Protein AF-A0A5N6L238-F1 (afdb_monomer)

Sequence (231 aa):
MEFDLLSTAKGLVLPLAYLIILVGSLSTFSYLYRRRKAMQAASLQPWFPPHTSRNVYLTLLELQSSDEKNTKVPDSVLRAALLRRAVEDIQRLIQIRAQKPALTQLLQRGAVGDQLMQRFQFAEKEMEAELRDVVQEANALAPQQNWGQTIFQSAGEIAHTEAFKKKLDDIEATRADERERWEVKRKNVSEGFLKELDGVATKKPGSSDDEVLVESGGPDAPLGKGKKPAK

pLDDT: mean 83.05, std 18.22, range [36.56, 97.5]

Radius of gyration: 37.58 Å; Cα contacts (8 Å, |Δi|>4): 81; chains: 1; bounding box: 83×44×130 Å

InterPro domains:
  IPR018624 Translocation protein Sec66 [PF09802] (11-190)
  IPR018624 Translocation protein Sec66 [PTHR28229] (11-204)

Structure (mmCIF, N/CA/C/O backbone):
data_AF-A0A5N6L238-F1
#
_entry.id   AF-A0A5N6L238-F1
#
loop_
_atom_site.group_PDB
_atom_site.id
_atom_site.type_symbol
_atom_site.label_atom_id
_atom_site.label_alt_id
_atom_site.label_comp_id
_atom_site.label_asym_id
_atom_site.label_entity_id
_atom_site.label_seq_id
_atom_site.pdbx_PDB_ins_code
_atom_site.Cartn_x
_atom_site.Cartn_y
_atom_site.Cartn_z
_atom_site.occupancy
_atom_site.B_iso_or_equiv
_atom_site.auth_seq_id
_atom_site.auth_comp_id
_atom_site.auth_asym_id
_atom_site.auth_atom_id
_atom_site.pdbx_PDB_model_num
ATOM 1 N N . MET A 1 1 ? 55.084 -8.341 -57.484 1.00 46.50 1 MET A N 1
ATOM 2 C CA . MET A 1 1 ? 54.861 -8.224 -56.027 1.00 46.50 1 MET A CA 1
ATOM 3 C C . MET A 1 1 ? 53.404 -8.569 -55.730 1.00 46.50 1 MET A C 1
ATOM 5 O O . MET A 1 1 ? 52.637 -7.700 -55.355 1.00 46.50 1 MET A O 1
ATOM 9 N N . GLU A 1 2 ? 53.010 -9.826 -55.932 1.00 55.12 2 GLU A N 1
ATOM 10 C CA . GLU A 1 2 ? 51.692 -10.338 -55.512 1.00 55.12 2 GLU A CA 1
ATOM 11 C C . GLU A 1 2 ? 51.873 -11.272 -54.310 1.00 55.12 2 GLU A C 1
ATOM 13 O O . GLU A 1 2 ? 51.429 -12.416 -54.296 1.00 55.12 2 GLU A O 1
ATOM 18 N N . PHE A 1 3 ? 52.623 -10.801 -53.314 1.00 56.72 3 PHE A N 1
ATOM 19 C CA . PHE A 1 3 ? 52.755 -11.518 -52.055 1.00 56.72 3 PHE A CA 1
ATOM 20 C C . PHE A 1 3 ? 51.544 -11.199 -51.169 1.00 56.72 3 PHE A C 1
ATOM 22 O O . PHE A 1 3 ? 51.255 -10.048 -50.851 1.00 56.72 3 PHE A O 1
ATOM 29 N N . ASP A 1 4 ? 50.864 -12.270 -50.770 1.00 60.19 4 ASP A N 1
ATOM 30 C CA . ASP A 1 4 ? 50.229 -12.433 -49.465 1.00 60.19 4 ASP A CA 1
ATOM 31 C C . ASP A 1 4 ? 48.923 -11.715 -49.118 1.00 60.19 4 ASP A C 1
ATOM 33 O O . ASP A 1 4 ? 48.504 -11.806 -47.968 1.00 60.19 4 ASP A O 1
ATOM 37 N N . LEU A 1 5 ? 48.161 -11.138 -50.049 1.00 60.00 5 LEU A N 1
ATOM 38 C CA . LEU A 1 5 ? 46.803 -10.666 -49.702 1.00 60.00 5 LEU A CA 1
ATOM 39 C C . LEU A 1 5 ? 45.863 -11.821 -49.301 1.00 60.00 5 LEU A C 1
ATOM 41 O O . LEU A 1 5 ? 45.127 -11.723 -48.323 1.00 60.00 5 LEU A O 1
ATOM 45 N N . LEU A 1 6 ? 45.933 -12.962 -49.995 1.00 61.84 6 LEU A N 1
ATOM 46 C CA . LEU A 1 6 ? 45.129 -14.151 -49.673 1.00 61.84 6 LEU A CA 1
ATOM 47 C C . LEU A 1 6 ? 45.636 -14.912 -48.436 1.00 61.84 6 LEU A C 1
ATOM 49 O O . LEU A 1 6 ? 44.844 -15.565 -47.761 1.00 61.84 6 LEU A O 1
ATOM 53 N N . SER A 1 7 ? 46.937 -14.849 -48.139 1.00 67.25 7 SER A N 1
ATOM 54 C CA . SER A 1 7 ? 47.554 -15.510 -46.978 1.00 67.25 7 SER A CA 1
ATOM 55 C C . SER A 1 7 ? 47.288 -14.725 -45.686 1.00 67.25 7 SER A C 1
ATOM 57 O O . SER A 1 7 ? 46.796 -15.281 -44.702 1.00 67.25 7 SER A O 1
ATOM 59 N N . THR A 1 8 ? 47.483 -13.402 -45.723 1.00 67.44 8 THR A N 1
ATOM 60 C CA . THR A 1 8 ? 47.168 -12.493 -44.607 1.00 67.44 8 THR A CA 1
ATOM 61 C C . THR A 1 8 ? 45.669 -12.429 -44.318 1.00 67.44 8 THR A C 1
ATOM 63 O O . THR A 1 8 ? 45.275 -12.471 -43.152 1.00 67.44 8 THR A O 1
ATOM 66 N N . ALA A 1 9 ? 44.815 -12.436 -45.351 1.00 66.69 9 ALA A N 1
ATOM 67 C CA . ALA A 1 9 ? 43.366 -12.520 -45.174 1.00 66.69 9 ALA A CA 1
ATOM 68 C C . ALA A 1 9 ? 42.951 -13.812 -44.455 1.00 66.69 9 ALA A C 1
ATOM 70 O O . ALA A 1 9 ? 42.160 -13.762 -43.518 1.00 66.69 9 ALA A O 1
ATOM 71 N N . LYS A 1 10 ? 43.520 -14.971 -44.814 1.00 74.50 10 LYS A N 1
ATOM 72 C CA . LYS A 1 10 ? 43.244 -16.240 -44.114 1.00 74.50 10 LYS A CA 1
ATOM 73 C C . LYS A 1 10 ? 43.717 -16.209 -42.656 1.00 74.50 10 LYS A C 1
ATOM 75 O O . LYS A 1 10 ? 42.987 -16.671 -41.781 1.00 74.50 10 LYS A O 1
ATOM 80 N N . GLY A 1 11 ? 44.884 -15.617 -42.389 1.00 80.12 11 GLY A N 1
ATOM 81 C CA . GLY A 1 11 ? 45.422 -15.438 -41.035 1.00 80.12 11 GLY A CA 1
ATOM 82 C C . GLY A 1 11 ? 44.574 -14.527 -40.138 1.00 80.12 11 GLY A C 1
ATOM 83 O O . GLY A 1 11 ? 44.527 -14.750 -38.932 1.00 80.12 11 GLY A O 1
ATOM 84 N N . LEU A 1 12 ? 43.863 -13.549 -40.712 1.00 81.44 12 LEU A N 1
ATOM 85 C CA . LEU A 1 12 ? 42.977 -12.632 -39.981 1.00 81.44 12 LEU A CA 1
ATOM 86 C C . LEU A 1 12 ? 41.527 -13.141 -39.873 1.00 81.44 12 LEU A C 1
ATOM 88 O O . LEU A 1 12 ? 40.849 -12.881 -38.881 1.00 81.44 12 LEU A O 1
ATOM 92 N N . VAL A 1 13 ? 41.046 -13.902 -40.859 1.00 88.06 13 VAL A N 1
ATOM 93 C CA . VAL A 1 13 ? 39.679 -14.451 -40.871 1.00 88.06 13 VAL A CA 1
ATOM 94 C C . VAL A 1 13 ? 39.478 -15.504 -39.780 1.00 88.06 13 VAL A C 1
ATOM 96 O O . VAL A 1 13 ? 38.431 -15.507 -39.143 1.00 88.06 13 VAL A O 1
ATOM 99 N N . LEU A 1 14 ? 40.468 -16.361 -39.513 1.00 85.62 14 LEU A N 1
ATOM 100 C CA . LEU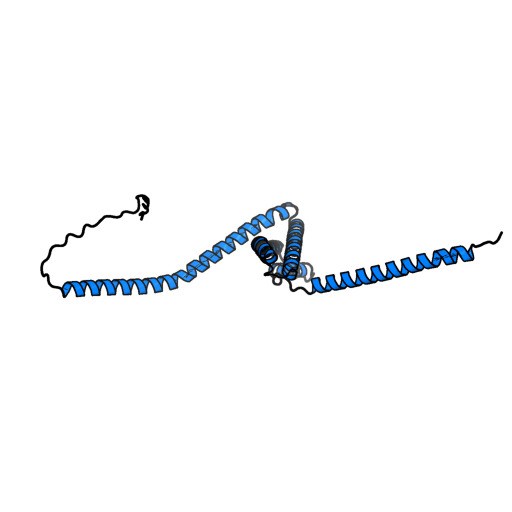 A 1 14 ? 40.405 -17.373 -38.447 1.00 85.62 14 LEU A CA 1
ATOM 101 C C . LEU A 1 14 ? 40.157 -16.779 -37.039 1.00 85.62 14 LEU A C 1
ATOM 103 O O . LEU A 1 14 ? 39.184 -17.186 -36.397 1.00 85.62 14 LEU A O 1
ATOM 107 N N . PRO A 1 15 ? 40.954 -15.810 -3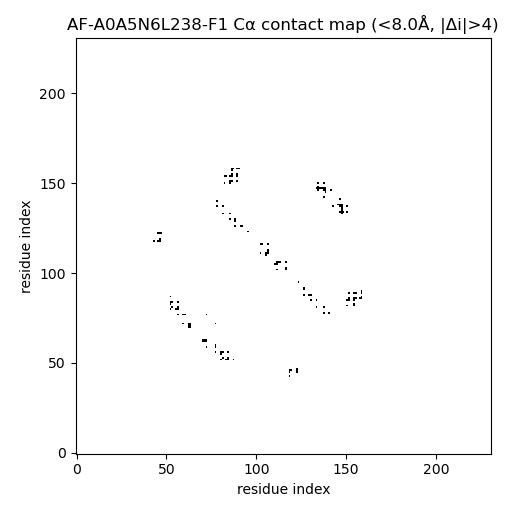6.540 1.00 90.19 15 PRO A N 1
ATOM 108 C CA . PRO A 1 15 ? 40.710 -15.199 -35.233 1.00 90.19 15 PRO A CA 1
ATOM 109 C C . PRO A 1 15 ? 39.427 -14.356 -35.206 1.00 90.19 15 PRO A C 1
ATOM 111 O O . PRO A 1 15 ? 38.733 -14.333 -34.190 1.00 90.19 15 PRO A O 1
ATOM 114 N N . LEU A 1 16 ? 39.059 -13.708 -36.317 1.00 91.50 16 LEU A N 1
ATOM 115 C CA . LEU A 1 16 ? 37.824 -12.925 -36.395 1.00 91.50 16 LEU A CA 1
ATOM 116 C C . LEU A 1 16 ? 36.575 -13.823 -36.376 1.00 91.50 16 LEU A C 1
ATOM 118 O O . LEU A 1 16 ? 35.619 -13.536 -35.659 1.00 91.50 16 LEU A O 1
ATOM 122 N N . ALA A 1 17 ? 36.602 -14.952 -37.087 1.00 92.38 17 ALA A N 1
ATOM 123 C CA . ALA A 1 17 ? 35.552 -15.966 -37.041 1.00 92.38 17 ALA A CA 1
ATOM 124 C C . ALA A 1 17 ? 35.423 -16.582 -35.639 1.00 92.38 17 ALA A C 1
ATOM 126 O O . ALA A 1 17 ? 34.307 -16.740 -35.145 1.00 92.38 17 ALA A O 1
ATOM 127 N N . TYR A 1 18 ? 36.545 -16.859 -34.964 1.00 93.06 18 TYR A N 1
ATOM 128 C CA . TYR A 1 18 ? 36.545 -17.322 -33.574 1.00 93.06 18 TYR A CA 1
ATOM 129 C C . TYR A 1 18 ? 35.861 -16.316 -32.640 1.00 93.06 18 TYR A C 1
ATOM 131 O O . TYR A 1 18 ? 34.996 -16.701 -31.855 1.00 93.06 18 TYR A O 1
ATOM 139 N N . LEU A 1 19 ? 36.172 -15.021 -32.766 1.00 95.69 19 LEU A N 1
ATOM 140 C CA . LEU A 1 19 ? 35.519 -13.972 -31.979 1.00 95.69 19 LEU A CA 1
ATOM 141 C C . LEU A 1 19 ? 34.025 -13.847 -32.288 1.00 95.69 19 LEU A C 1
ATOM 143 O O . LEU A 1 19 ? 33.236 -13.696 -31.360 1.00 95.69 19 LEU A O 1
ATOM 147 N N . ILE A 1 20 ? 33.611 -13.949 -33.552 1.00 95.69 20 ILE A N 1
ATOM 148 C CA . ILE A 1 20 ? 32.190 -13.903 -33.925 1.00 95.69 20 ILE A CA 1
ATOM 149 C C . ILE A 1 20 ? 31.430 -15.086 -33.320 1.00 95.69 20 ILE A C 1
ATOM 151 O O . ILE A 1 20 ? 30.346 -14.897 -32.772 1.00 95.69 20 ILE A O 1
ATOM 155 N N . ILE A 1 21 ? 31.994 -16.296 -33.365 1.00 96.19 21 ILE A N 1
ATOM 156 C CA . ILE A 1 21 ? 31.378 -17.488 -32.764 1.00 96.19 21 ILE A CA 1
ATOM 157 C C . ILE A 1 21 ? 31.342 -17.363 -31.235 1.00 96.19 21 ILE A C 1
ATOM 159 O O . ILE A 1 21 ? 30.323 -17.671 -30.611 1.00 96.19 21 ILE A O 1
ATOM 163 N N . LEU A 1 22 ? 32.413 -16.863 -30.616 1.00 96.19 22 LEU A N 1
ATOM 164 C CA . LEU A 1 22 ? 32.486 -16.631 -29.173 1.00 96.19 22 LEU A CA 1
ATOM 165 C C . LEU A 1 22 ? 31.441 -15.598 -28.722 1.00 96.19 22 LEU A C 1
ATOM 167 O O . LEU A 1 22 ? 30.660 -15.860 -27.812 1.00 96.19 22 LEU A O 1
ATOM 171 N N . VAL A 1 23 ? 31.380 -14.441 -29.381 1.00 96.88 23 VAL A N 1
ATOM 172 C CA . VAL A 1 23 ? 30.414 -13.381 -29.063 1.00 96.88 23 VAL A CA 1
ATOM 173 C C . VAL A 1 23 ? 28.993 -13.838 -29.381 1.00 96.88 23 VAL A C 1
ATOM 175 O O . VAL A 1 23 ? 28.091 -13.614 -28.581 1.00 96.88 23 VAL A O 1
ATOM 178 N N . GLY A 1 24 ? 28.777 -14.524 -30.502 1.00 96.81 24 GLY A N 1
ATOM 179 C CA . GLY A 1 24 ? 27.473 -15.066 -30.879 1.00 96.81 24 GLY A CA 1
ATOM 180 C C . GLY A 1 24 ? 26.954 -16.094 -29.871 1.00 96.81 24 GLY A C 1
ATOM 181 O O . GLY A 1 24 ? 25.809 -16.001 -29.421 1.00 96.81 24 GLY A O 1
ATOM 182 N N . SER A 1 25 ? 27.798 -17.039 -29.449 1.00 96.19 25 SER A N 1
ATOM 183 C CA . SER A 1 25 ? 27.440 -18.032 -28.426 1.00 96.19 25 SER A CA 1
ATOM 184 C C . SER A 1 25 ? 27.217 -17.392 -27.051 1.00 96.19 25 SER A C 1
ATOM 186 O O . SER A 1 25 ? 26.237 -17.712 -26.377 1.00 96.19 25 SER A O 1
ATOM 188 N N . LEU A 1 26 ? 28.038 -16.415 -26.657 1.00 96.50 26 LEU A N 1
ATOM 189 C CA . LEU A 1 26 ? 27.861 -15.691 -25.397 1.00 96.50 26 LEU A CA 1
ATOM 190 C C . LEU A 1 26 ? 26.587 -14.833 -25.395 1.00 96.50 26 LEU A C 1
ATOM 192 O O . LEU A 1 26 ? 25.848 -14.827 -24.409 1.00 96.50 26 LEU A O 1
ATOM 196 N N . SER A 1 27 ? 26.295 -14.131 -26.491 1.00 96.50 27 SER A N 1
ATOM 197 C CA . SER A 1 27 ? 25.098 -13.295 -26.621 1.00 96.50 27 SER A CA 1
ATOM 198 C C . SER A 1 27 ? 23.823 -14.133 -26.639 1.00 96.50 27 SER A C 1
ATOM 200 O O . SER A 1 27 ? 22.868 -13.794 -25.939 1.00 96.50 27 SER A O 1
ATOM 202 N N . THR A 1 28 ? 23.803 -15.250 -27.373 1.00 96.44 28 THR A N 1
ATOM 203 C CA . THR A 1 28 ? 22.656 -16.175 -27.371 1.00 96.44 28 THR A CA 1
ATOM 204 C C . THR A 1 28 ? 22.440 -16.794 -25.990 1.00 96.44 28 THR A C 1
ATOM 206 O O . THR A 1 28 ? 21.309 -16.795 -25.499 1.00 96.44 28 THR A O 1
ATOM 209 N N . PHE A 1 29 ? 23.504 -17.224 -25.303 1.00 96.69 29 PHE A N 1
ATOM 210 C CA . PHE A 1 29 ? 23.413 -17.728 -23.932 1.00 96.69 29 PHE A CA 1
ATOM 211 C C . PHE A 1 29 ? 22.921 -16.660 -22.944 1.00 96.69 29 PHE A C 1
ATOM 213 O O . PHE A 1 29 ? 21.995 -16.915 -22.174 1.00 96.69 29 PHE A O 1
ATOM 220 N N . SER A 1 30 ? 23.479 -15.446 -22.988 1.00 95.75 30 SER A N 1
ATOM 221 C CA . SER A 1 30 ? 23.073 -14.324 -22.130 1.00 95.75 30 SER A CA 1
ATOM 222 C C . SER A 1 30 ? 21.605 -13.954 -22.344 1.00 95.75 30 SER A C 1
ATOM 224 O O . SER A 1 30 ? 20.860 -13.781 -21.376 1.00 95.75 30 SER A O 1
ATOM 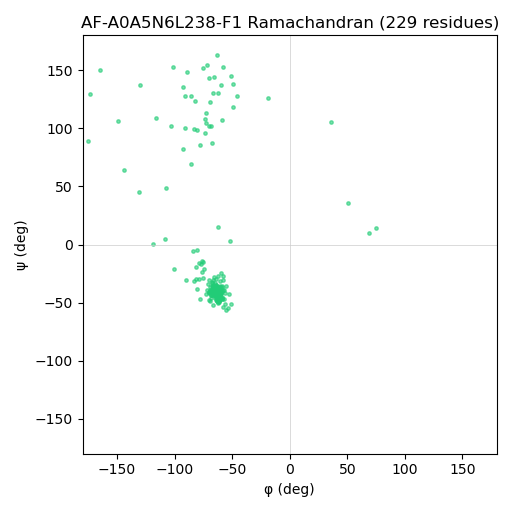226 N N . TYR A 1 31 ? 21.155 -13.911 -23.602 1.00 95.62 31 TYR A N 1
ATOM 227 C CA . TYR A 1 31 ? 19.758 -13.662 -23.945 1.00 95.62 31 TYR A CA 1
ATOM 228 C C . TYR A 1 31 ? 18.835 -14.758 -23.399 1.00 95.62 31 TYR A C 1
ATOM 230 O O . TYR A 1 31 ? 17.859 -14.450 -22.715 1.00 95.62 31 TYR A O 1
ATOM 238 N N . LEU A 1 32 ? 19.155 -16.036 -23.629 1.00 95.44 32 LEU A N 1
ATOM 239 C CA . LEU A 1 32 ? 18.346 -17.159 -23.147 1.00 95.44 32 LEU A CA 1
ATOM 240 C C . LEU A 1 32 ? 18.313 -17.237 -21.616 1.00 95.44 32 LEU A C 1
ATOM 242 O O . LEU A 1 32 ? 17.247 -17.457 -21.042 1.00 95.44 32 LEU A O 1
ATOM 246 N N . TYR A 1 33 ? 19.445 -17.020 -20.947 1.00 93.94 33 TYR A N 1
ATOM 247 C CA . TYR A 1 33 ? 19.533 -17.008 -19.489 1.00 93.94 33 TYR A CA 1
ATOM 248 C C . TYR A 1 33 ? 18.717 -15.863 -18.885 1.00 93.94 33 TYR A C 1
ATOM 250 O O . TYR A 1 33 ? 17.902 -16.092 -17.990 1.00 93.94 33 TYR A O 1
ATOM 258 N N . ARG A 1 34 ? 18.859 -14.638 -19.412 1.00 91.62 34 ARG A N 1
ATOM 259 C CA . ARG A 1 34 ? 18.063 -13.483 -18.966 1.00 91.62 34 ARG A CA 1
ATOM 260 C C . ARG A 1 34 ? 16.578 -13.691 -19.233 1.00 91.62 34 ARG A C 1
ATOM 262 O O . ARG A 1 34 ? 15.773 -13.411 -18.351 1.00 91.62 34 ARG A O 1
ATOM 269 N N . ARG A 1 35 ? 16.213 -14.244 -20.395 1.00 90.38 35 ARG A N 1
ATOM 270 C CA . ARG A 1 35 ? 14.823 -14.573 -20.734 1.00 90.38 35 ARG A CA 1
ATOM 271 C C . ARG A 1 35 ? 14.247 -15.615 -19.775 1.00 90.38 35 ARG A C 1
ATOM 273 O O . ARG A 1 35 ? 13.144 -15.423 -19.277 1.00 90.38 35 ARG A O 1
ATOM 280 N N . ARG A 1 36 ? 14.987 -16.684 -19.462 1.00 89.94 36 ARG A N 1
ATOM 281 C CA . ARG A 1 36 ? 14.568 -17.694 -18.472 1.00 89.94 36 ARG A CA 1
ATOM 282 C C . ARG A 1 36 ? 14.407 -17.091 -17.081 1.00 89.94 36 ARG A C 1
ATOM 284 O O . ARG A 1 36 ? 13.384 -17.321 -16.449 1.00 89.94 36 ARG A O 1
ATOM 291 N N . LYS A 1 37 ? 15.369 -16.283 -16.634 1.00 86.62 37 LYS A N 1
ATOM 292 C CA . LYS A 1 37 ? 15.307 -15.598 -15.338 1.00 86.62 37 LYS A CA 1
ATOM 293 C C . LYS A 1 37 ? 14.117 -14.635 -15.256 1.00 86.62 37 LYS A C 1
ATOM 295 O O . LYS A 1 37 ? 13.445 -14.599 -14.234 1.00 86.62 37 LYS A O 1
ATOM 300 N N . ALA A 1 38 ? 13.817 -13.911 -16.335 1.00 82.50 38 ALA A N 1
ATOM 301 C CA . ALA A 1 38 ? 12.649 -13.035 -16.415 1.00 82.50 38 ALA A CA 1
ATOM 302 C C . ALA A 1 38 ? 11.327 -13.820 -16.372 1.00 82.50 38 ALA A C 1
ATOM 304 O O . ALA A 1 38 ? 10.419 -13.428 -15.648 1.00 82.50 38 ALA A O 1
ATOM 305 N N . MET A 1 39 ? 11.225 -14.951 -17.081 1.00 82.69 39 MET A N 1
ATOM 306 C CA . MET A 1 39 ? 10.035 -15.816 -17.023 1.00 82.69 39 MET A CA 1
ATOM 307 C C . MET A 1 39 ? 9.843 -16.442 -15.638 1.00 82.69 39 MET A C 1
ATOM 309 O O . MET A 1 39 ? 8.719 -16.507 -15.154 1.00 82.69 39 MET A O 1
ATOM 313 N N . GLN A 1 40 ? 10.929 -16.856 -14.976 1.00 79.38 40 GLN A N 1
ATOM 314 C CA . GLN A 1 40 ? 10.862 -17.332 -13.594 1.00 79.38 40 GLN A CA 1
ATOM 315 C C . GLN A 1 40 ? 10.365 -16.223 -12.669 1.00 79.38 40 GLN A C 1
ATOM 317 O O . GLN A 1 40 ? 9.399 -16.447 -11.950 1.00 79.38 40 GLN A O 1
ATOM 322 N N . ALA A 1 41 ? 10.928 -15.014 -12.761 1.00 71.31 41 ALA A N 1
ATOM 323 C CA . ALA A 1 41 ? 10.469 -13.862 -11.987 1.00 71.31 41 ALA A CA 1
ATOM 324 C C . ALA A 1 41 ? 8.992 -13.505 -12.254 1.00 71.31 41 ALA A C 1
ATOM 326 O O . ALA A 1 41 ? 8.290 -13.134 -11.324 1.00 71.31 41 ALA A O 1
ATOM 327 N N . ALA A 1 42 ? 8.502 -13.668 -13.488 1.00 70.62 42 ALA A N 1
ATOM 328 C CA . ALA A 1 42 ? 7.098 -13.444 -13.843 1.00 70.62 42 ALA A CA 1
ATOM 329 C C . ALA A 1 42 ? 6.146 -14.555 -13.354 1.00 70.62 42 ALA A C 1
ATOM 331 O O . ALA A 1 42 ? 4.947 -14.325 -13.240 1.00 70.62 42 ALA A O 1
ATOM 332 N N . SER A 1 43 ? 6.661 -15.755 -13.063 1.00 74.50 43 SER A N 1
ATOM 333 C CA . SER A 1 43 ? 5.875 -16.870 -12.509 1.00 74.50 43 SER A CA 1
ATOM 334 C C . SER A 1 43 ? 5.709 -16.813 -10.987 1.00 74.50 43 SER A C 1
ATOM 336 O O . SER A 1 43 ? 5.005 -17.642 -10.408 1.00 74.50 43 SER A O 1
ATOM 338 N N . LEU A 1 44 ? 6.360 -15.855 -10.320 1.00 77.44 44 LEU A N 1
ATOM 339 C CA . LEU A 1 44 ? 6.198 -15.647 -8.888 1.00 77.44 44 LEU A CA 1
ATOM 340 C C . LEU A 1 44 ? 4.770 -15.176 -8.599 1.00 77.44 44 LEU A C 1
ATOM 342 O O . LEU A 1 44 ? 4.275 -14.224 -9.195 1.00 77.44 44 LEU A O 1
ATOM 346 N N . GLN A 1 45 ? 4.123 -15.831 -7.639 1.00 81.75 45 GLN A N 1
ATOM 347 C CA . GLN A 1 45 ? 2.788 -15.445 -7.203 1.00 81.75 45 GLN A CA 1
ATOM 348 C C . GLN A 1 45 ? 2.794 -13.991 -6.676 1.00 81.75 45 GLN A C 1
ATOM 350 O O . GLN A 1 45 ? 3.699 -13.648 -5.893 1.00 81.75 45 GLN A O 1
ATOM 355 N N . PRO A 1 46 ? 1.784 -13.171 -7.035 1.00 87.81 46 PRO A N 1
ATOM 356 C CA . PRO A 1 46 ? 1.630 -11.808 -6.529 1.00 87.81 46 PRO A CA 1
ATOM 357 C C . PRO A 1 46 ? 1.699 -11.743 -5.000 1.00 87.81 46 PRO A C 1
ATOM 359 O O . PRO A 1 46 ? 1.278 -12.676 -4.312 1.00 87.81 46 PRO A O 1
ATOM 362 N N . TRP A 1 47 ? 2.267 -10.660 -4.462 1.00 90.81 47 TRP A N 1
ATOM 363 C CA . TRP A 1 47 ? 2.370 -10.462 -3.009 1.00 90.81 47 TRP A CA 1
ATOM 364 C C . TRP A 1 47 ? 1.020 -10.114 -2.384 1.00 90.81 47 TRP A C 1
ATOM 366 O O 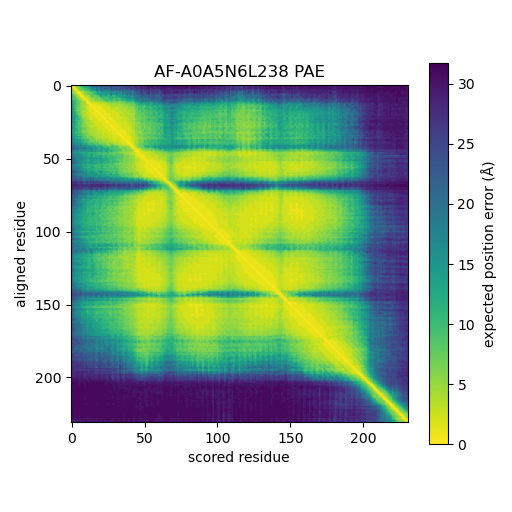. TRP A 1 47 ? 0.660 -10.646 -1.337 1.00 90.81 47 TRP A O 1
ATOM 376 N N . PHE A 1 48 ? 0.269 -9.234 -3.047 1.00 92.12 48 PHE A N 1
ATOM 377 C CA . PHE A 1 48 ? -1.065 -8.827 -2.631 1.00 92.12 48 PHE A CA 1
ATOM 378 C C . PHE A 1 48 ? -2.145 -9.545 -3.441 1.00 92.12 48 PHE A C 1
ATOM 380 O O . PHE A 1 48 ? -1.911 -9.915 -4.595 1.00 92.12 48 PHE A O 1
ATOM 387 N N . PRO A 1 49 ? -3.345 -9.723 -2.864 1.00 91.00 49 PRO A N 1
ATOM 388 C CA . PRO A 1 49 ? -4.494 -10.183 -3.625 1.00 91.00 49 PRO A CA 1
ATOM 389 C C . PRO A 1 49 ? -4.877 -9.173 -4.726 1.00 91.00 49 PRO A C 1
ATOM 391 O O . PRO A 1 49 ? -4.486 -7.996 -4.663 1.00 91.00 49 PRO A O 1
ATOM 394 N N . PRO A 1 50 ? -5.683 -9.608 -5.717 1.00 91.06 50 PRO A N 1
ATOM 395 C CA . PRO A 1 50 ? -6.206 -8.728 -6.756 1.00 91.06 50 PRO A CA 1
ATOM 396 C C . PRO A 1 50 ? -6.827 -7.455 -6.171 1.00 91.06 50 PRO A C 1
ATOM 398 O O . PRO A 1 50 ? -7.512 -7.495 -5.149 1.00 91.06 50 PRO A O 1
ATOM 401 N N . HIS A 1 51 ? -6.567 -6.315 -6.808 1.00 94.19 51 HIS A N 1
ATOM 402 C CA . HIS A 1 51 ? -7.005 -5.012 -6.317 1.00 94.19 51 HIS A CA 1
ATOM 403 C C . HIS A 1 51 ? -8.454 -4.726 -6.720 1.00 94.19 51 HIS A C 1
ATOM 405 O O . HIS A 1 51 ? -8.742 -4.320 -7.844 1.00 94.19 51 HIS A O 1
ATOM 411 N N . THR A 1 52 ? -9.378 -4.941 -5.784 1.00 93.88 52 THR A N 1
ATOM 412 C CA . THR A 1 52 ? -10.817 -4.816 -6.039 1.00 93.88 52 THR A CA 1
ATOM 413 C C . THR A 1 52 ? -11.230 -3.370 -6.283 1.00 93.88 52 THR A C 1
ATOM 415 O O . THR A 1 52 ? -11.919 -3.115 -7.267 1.00 93.88 52 THR A O 1
ATOM 418 N N . SER A 1 53 ? -10.771 -2.413 -5.467 1.00 94.38 53 SER A N 1
ATOM 419 C CA . SER A 1 53 ? -11.150 -1.000 -5.635 1.00 94.38 53 SER A CA 1
ATOM 420 C C . SER A 1 53 ? -10.654 -0.419 -6.965 1.00 94.38 53 SER A C 1
ATOM 422 O O . SER A 1 53 ? -11.400 0.295 -7.633 1.00 94.38 53 SER A O 1
ATOM 424 N N . ARG A 1 54 ? -9.444 -0.793 -7.408 1.00 95.31 54 ARG A N 1
ATOM 425 C CA . ARG A 1 54 ? -8.932 -0.451 -8.743 1.00 95.31 54 ARG A CA 1
ATOM 426 C C . ARG A 1 54 ? -9.796 -1.040 -9.851 1.00 95.31 54 ARG A C 1
ATOM 428 O O . ARG A 1 54 ? -10.155 -0.324 -10.777 1.00 95.31 54 ARG A O 1
ATOM 435 N N . ASN A 1 55 ? -10.145 -2.322 -9.760 1.00 95.88 55 ASN A N 1
ATOM 436 C CA . ASN A 1 55 ? -10.974 -2.970 -10.777 1.00 95.88 55 ASN A CA 1
ATOM 437 C C . ASN A 1 55 ? -12.351 -2.304 -10.885 1.00 95.88 55 ASN A C 1
ATOM 439 O O . ASN A 1 55 ? -12.800 -2.041 -11.992 1.00 95.88 55 ASN A O 1
ATOM 443 N N . VAL A 1 56 ? -12.979 -1.960 -9.754 1.00 95.31 56 VAL A N 1
ATOM 444 C CA . VAL A 1 56 ? -14.248 -1.214 -9.742 1.00 95.31 56 VAL A CA 1
ATOM 445 C C . VAL A 1 56 ? -14.095 0.133 -10.447 1.00 95.31 56 VAL A C 1
ATOM 447 O O . VAL A 1 56 ? -14.918 0.469 -11.291 1.00 95.31 56 VAL A O 1
ATOM 450 N N . TYR A 1 57 ? -13.036 0.888 -10.147 1.00 95.06 57 TYR A N 1
ATOM 451 C CA . TYR A 1 57 ? -12.775 2.168 -10.805 1.00 95.06 57 TYR A CA 1
ATOM 452 C C . TYR A 1 57 ? -12.583 2.023 -12.323 1.00 95.06 57 TYR A C 1
ATOM 454 O O . TYR A 1 57 ? -13.195 2.763 -13.089 1.00 95.06 57 TYR A O 1
ATOM 462 N N . LEU A 1 58 ? -11.795 1.042 -12.768 1.00 93.75 58 LEU A N 1
ATOM 463 C CA . LEU A 1 58 ? -11.573 0.804 -14.195 1.00 93.75 58 LEU A CA 1
ATOM 464 C C . LEU A 1 58 ? -12.848 0.357 -14.911 1.00 93.75 58 LEU A C 1
ATOM 466 O O . LEU A 1 58 ? -13.138 0.870 -15.985 1.00 93.75 58 LEU A O 1
ATOM 470 N N . THR A 1 59 ? -13.662 -0.507 -14.299 1.00 93.31 59 THR A N 1
ATOM 471 C CA . THR A 1 59 ? -14.978 -0.864 -14.851 1.00 93.31 59 THR A CA 1
ATOM 472 C C . THR A 1 59 ? -15.890 0.361 -14.964 1.00 93.31 59 THR A C 1
ATOM 474 O O . THR A 1 59 ? -16.606 0.498 -15.951 1.00 93.31 59 THR A O 1
ATOM 477 N N . LEU A 1 60 ? -15.858 1.283 -13.993 1.00 91.19 60 LEU A N 1
ATOM 478 C CA . LEU A 1 60 ? -16.613 2.539 -14.084 1.00 91.19 60 LEU A CA 1
ATOM 479 C C . LEU A 1 60 ? -16.103 3.441 -15.218 1.00 91.19 60 LEU A C 1
ATOM 481 O O . LEU A 1 60 ? -16.908 4.102 -15.872 1.00 91.19 60 LEU A O 1
ATOM 485 N N . LEU A 1 61 ? -14.793 3.452 -15.471 1.00 90.56 61 LEU A N 1
ATOM 486 C CA . LEU A 1 61 ? -14.188 4.209 -16.566 1.00 90.56 61 LEU A CA 1
ATOM 487 C C . LEU A 1 61 ? -14.527 3.607 -17.942 1.00 90.56 61 LEU A C 1
ATOM 489 O O . LEU A 1 61 ? -14.858 4.339 -18.872 1.00 90.56 61 LEU A O 1
ATOM 493 N N . GLU A 1 62 ? -14.498 2.279 -18.068 1.00 89.94 62 GLU A N 1
ATOM 494 C CA . GLU A 1 62 ? -14.929 1.548 -19.270 1.00 89.94 62 GLU A CA 1
ATOM 495 C C . GLU A 1 62 ? -16.422 1.766 -19.563 1.00 89.94 62 GLU A C 1
ATOM 497 O O . GLU A 1 62 ? -16.830 1.948 -20.711 1.00 89.94 62 GLU A O 1
ATOM 502 N N . LEU A 1 63 ? -17.247 1.813 -18.516 1.00 87.31 63 LEU A N 1
ATOM 503 C CA . LEU A 1 63 ? -18.671 2.115 -18.634 1.00 87.31 63 LEU A CA 1
ATOM 504 C C . LEU A 1 63 ? -18.916 3.558 -19.092 1.00 87.31 63 LEU A C 1
ATOM 506 O O . LEU A 1 63 ? -19.855 3.812 -19.839 1.00 87.31 63 LEU A O 1
ATOM 510 N N . GLN A 1 64 ? -18.068 4.500 -18.672 1.00 82.94 64 GLN A N 1
ATOM 511 C CA . GLN A 1 64 ? -18.152 5.899 -19.091 1.00 82.94 64 GLN A CA 1
ATOM 512 C C . GLN A 1 64 ? -17.748 6.104 -20.560 1.00 82.94 64 GLN A C 1
ATOM 514 O O . GLN A 1 64 ? -18.298 6.991 -21.213 1.00 82.94 64 GLN A O 1
ATOM 519 N N . SER A 1 65 ? -16.784 5.330 -21.070 1.00 79.19 65 SER A N 1
ATOM 520 C CA . SER A 1 65 ? -16.313 5.426 -22.461 1.00 79.19 65 SER A CA 1
ATOM 521 C C . SER A 1 65 ? -17.207 4.689 -23.461 1.00 79.19 65 SER A C 1
ATOM 523 O O . SER A 1 65 ? -17.166 4.978 -24.657 1.00 79.19 65 SER A O 1
ATOM 525 N N . SER A 1 66 ? -18.031 3.760 -22.978 1.00 75.06 66 SER A N 1
ATOM 526 C CA . SER A 1 66 ? -19.034 3.068 -23.779 1.00 75.06 66 SER A CA 1
ATOM 527 C C . SER A 1 66 ? -20.202 4.022 -24.069 1.00 75.06 66 SER A C 1
ATOM 529 O O . SER A 1 66 ? -20.990 4.331 -23.182 1.00 75.06 66 SER A O 1
ATOM 531 N N . ASP A 1 67 ? -20.331 4.481 -25.319 1.00 61.62 67 ASP A N 1
ATOM 532 C CA . ASP A 1 67 ? -21.346 5.436 -25.827 1.00 61.62 67 ASP A CA 1
ATOM 533 C C . ASP A 1 67 ? -22.823 4.958 -25.725 1.00 61.62 67 ASP A C 1
ATOM 535 O O . ASP A 1 67 ? -23.736 5.519 -26.346 1.00 61.62 67 ASP A O 1
ATOM 539 N N . GLU A 1 68 ? -23.106 3.920 -24.935 1.00 67.06 68 GLU A N 1
ATOM 540 C CA . GLU A 1 68 ? -24.464 3.482 -24.634 1.00 67.06 68 GLU A CA 1
ATOM 541 C C . GLU A 1 68 ? -25.158 4.543 -23.762 1.00 67.06 68 GLU A C 1
ATOM 543 O O . GLU A 1 68 ? -24.926 4.675 -22.560 1.00 67.06 68 GLU A O 1
ATOM 548 N N . LYS A 1 69 ? -26.020 5.332 -24.416 1.00 56.00 69 LYS A N 1
ATOM 549 C CA . LYS A 1 69 ? -26.639 6.606 -23.989 1.00 56.00 69 LYS A CA 1
ATOM 550 C C . LYS A 1 69 ? -27.355 6.651 -22.624 1.00 56.00 69 LYS A C 1
ATOM 552 O O . LYS A 1 69 ? -27.925 7.692 -22.307 1.00 56.00 69 LYS A O 1
ATOM 557 N N . ASN A 1 70 ? -27.358 5.589 -21.820 1.00 55.91 70 ASN A N 1
ATOM 558 C CA . ASN A 1 70 ? -28.130 5.514 -20.577 1.00 55.91 70 ASN A CA 1
ATOM 559 C C . ASN A 1 70 ? -27.304 5.317 -19.290 1.00 55.91 70 ASN A C 1
ATOM 561 O O . ASN A 1 70 ? -27.892 5.293 -18.212 1.00 55.91 70 ASN A O 1
ATOM 565 N N . THR A 1 71 ? -25.968 5.231 -19.359 1.00 64.38 71 THR A N 1
ATOM 566 C CA . THR A 1 71 ? -25.141 4.956 -18.160 1.00 64.38 71 THR A CA 1
ATOM 567 C C . THR A 1 71 ? -23.970 5.926 -17.992 1.00 64.38 71 THR A C 1
ATOM 569 O O . THR A 1 71 ? -22.848 5.533 -17.687 1.00 64.38 71 THR A O 1
ATOM 572 N N . LYS A 1 72 ? -24.209 7.232 -18.168 1.00 75.69 72 LYS A N 1
ATOM 573 C CA . LYS A 1 72 ? -23.179 8.241 -17.885 1.00 75.69 72 LYS A CA 1
ATOM 574 C C . LYS A 1 72 ? -22.940 8.327 -16.374 1.00 75.69 72 LYS A C 1
ATOM 576 O O . LYS A 1 72 ? -23.731 8.929 -15.648 1.00 75.69 72 LYS A O 1
ATOM 581 N N . VAL A 1 73 ? -21.856 7.711 -15.904 1.00 81.94 73 VAL A N 1
ATOM 582 C CA . VAL A 1 73 ? -21.434 7.765 -14.498 1.00 81.94 73 VAL A CA 1
ATOM 583 C C . VAL A 1 73 ? -21.110 9.220 -14.133 1.00 81.94 73 VAL A C 1
ATOM 585 O O . VAL A 1 73 ? -20.375 9.878 -14.871 1.00 81.94 73 VAL A O 1
ATOM 588 N N . PRO A 1 74 ? -21.648 9.759 -13.026 1.00 88.81 74 PRO A N 1
ATOM 589 C CA . PRO A 1 74 ? -21.332 11.115 -12.601 1.00 88.81 74 PRO A CA 1
ATOM 590 C C . PRO A 1 74 ? -19.887 11.216 -12.098 1.00 88.81 74 PRO A C 1
ATOM 592 O O . PRO A 1 74 ? -19.396 10.340 -11.384 1.00 88.81 74 PRO A O 1
ATOM 595 N N . ASP A 1 75 ? -19.233 12.342 -12.387 1.00 88.06 75 ASP A N 1
ATOM 596 C CA . ASP A 1 75 ? -17.833 12.588 -12.012 1.00 88.06 75 ASP A CA 1
ATOM 597 C C . ASP A 1 75 ? -17.588 12.498 -10.496 1.00 88.06 75 ASP A C 1
ATOM 599 O O . ASP A 1 75 ? -16.490 12.158 -10.057 1.00 88.06 75 ASP A O 1
ATOM 603 N N . SER A 1 76 ? -18.608 12.764 -9.671 1.00 91.69 76 SER A N 1
ATOM 604 C CA . SER A 1 76 ? -18.529 12.594 -8.216 1.00 91.69 76 SER A CA 1
ATOM 605 C C . SER A 1 76 ? -18.289 11.137 -7.811 1.00 91.69 76 SER A C 1
ATOM 607 O O . SER A 1 76 ? -17.510 10.882 -6.894 1.00 91.69 76 SER A O 1
ATOM 609 N N . VAL A 1 77 ? -18.905 10.182 -8.515 1.00 93.19 77 VAL A N 1
ATOM 610 C CA . VAL A 1 77 ? -18.739 8.744 -8.265 1.00 93.19 77 VAL A CA 1
ATOM 611 C C . VAL A 1 77 ? -17.357 8.280 -8.712 1.00 93.19 77 VAL A C 1
ATOM 613 O O . VAL A 1 77 ? -16.718 7.530 -7.982 1.00 93.19 77 VAL A O 1
ATOM 616 N N . LEU A 1 78 ? -16.847 8.780 -9.842 1.00 92.31 78 LEU A N 1
ATOM 617 C CA . LEU A 1 78 ? -15.483 8.475 -10.295 1.00 92.31 78 LEU A CA 1
ATOM 618 C C . LEU A 1 78 ? -14.429 8.990 -9.312 1.00 92.31 78 LEU A C 1
ATOM 620 O O . LEU A 1 78 ? -13.507 8.258 -8.957 1.00 92.31 78 LEU A O 1
ATOM 624 N N . ARG A 1 79 ? -14.600 10.215 -8.798 1.00 93.00 79 ARG A N 1
ATOM 625 C CA . ARG A 1 79 ? -13.706 10.771 -7.771 1.00 93.00 79 ARG A CA 1
ATOM 626 C C . ARG A 1 79 ? -13.773 9.979 -6.466 1.00 93.00 79 ARG A C 1
ATOM 628 O O . ARG A 1 79 ? -12.736 9.715 -5.864 1.00 93.00 79 ARG A O 1
ATOM 635 N N . ALA A 1 80 ? -14.968 9.571 -6.040 1.00 94.38 80 ALA A N 1
ATOM 636 C CA . ALA A 1 80 ? -15.137 8.733 -4.856 1.00 94.38 80 ALA A CA 1
ATOM 637 C C . ALA A 1 80 ? -14.502 7.342 -5.036 1.00 94.38 80 ALA A C 1
ATOM 639 O O . ALA A 1 80 ? -13.853 6.841 -4.119 1.00 94.38 80 ALA A O 1
ATOM 640 N N . ALA A 1 81 ? -14.637 6.738 -6.220 1.00 95.88 81 ALA A N 1
ATOM 641 C CA . ALA A 1 81 ? -14.021 5.456 -6.549 1.00 95.88 81 ALA A CA 1
ATOM 642 C C . ALA A 1 81 ? -12.487 5.548 -6.574 1.00 95.88 81 ALA A C 1
ATOM 644 O O . ALA A 1 81 ? -11.822 4.697 -5.983 1.00 95.88 81 AL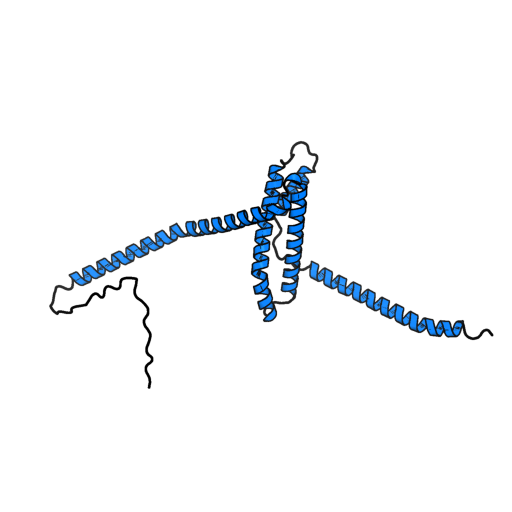A A O 1
ATOM 645 N N . LEU A 1 82 ? -11.922 6.609 -7.165 1.00 95.75 82 LEU A N 1
ATOM 646 C CA . LEU A 1 82 ? -10.477 6.852 -7.138 1.00 95.75 82 LEU A CA 1
ATOM 647 C C . LEU A 1 82 ? -9.966 7.089 -5.709 1.00 95.75 82 LEU A C 1
ATOM 649 O O . LEU A 1 82 ? -8.928 6.555 -5.328 1.00 95.75 82 LEU A O 1
ATOM 653 N N . LEU A 1 83 ? -10.715 7.826 -4.882 1.00 95.81 83 LEU A N 1
ATOM 654 C CA . LEU A 1 83 ? -10.371 7.996 -3.469 1.00 95.81 83 LEU A CA 1
ATOM 655 C C . LEU A 1 83 ? -10.400 6.655 -2.722 1.00 95.81 83 LEU A C 1
ATOM 657 O O . LEU A 1 83 ? -9.521 6.390 -1.906 1.00 95.81 83 LEU A O 1
ATOM 661 N N . ARG A 1 84 ? -11.372 5.780 -3.016 1.00 96.38 84 ARG A N 1
ATOM 662 C CA . ARG A 1 84 ? -11.435 4.440 -2.420 1.00 96.38 84 ARG A CA 1
ATOM 663 C C . ARG A 1 84 ? -10.253 3.565 -2.836 1.00 96.38 84 ARG A C 1
ATOM 665 O O . ARG A 1 84 ? -9.718 2.861 -1.982 1.00 96.38 84 ARG A O 1
ATOM 672 N N . ARG A 1 85 ? -9.843 3.634 -4.107 1.00 96.81 85 ARG A N 1
ATOM 673 C CA . ARG A 1 85 ? -8.612 3.012 -4.618 1.00 96.81 85 ARG A CA 1
ATOM 674 C C . ARG A 1 85 ? -7.402 3.494 -3.809 1.00 96.81 85 ARG A C 1
ATOM 676 O O . ARG A 1 85 ? -6.814 2.687 -3.099 1.00 96.81 85 ARG A O 1
ATOM 683 N N . ALA A 1 86 ? -7.191 4.810 -3.736 1.00 97.31 86 ALA A N 1
ATOM 684 C CA . ALA A 1 86 ? -6.089 5.418 -2.986 1.00 97.31 86 ALA A CA 1
ATOM 685 C C . ALA A 1 86 ? -6.041 5.011 -1.496 1.00 97.31 86 ALA A C 1
ATOM 687 O O . ALA A 1 86 ? -4.960 4.853 -0.926 1.00 97.31 86 ALA A O 1
ATOM 688 N N . VAL A 1 87 ? -7.195 4.833 -0.838 1.00 97.00 87 VAL A N 1
ATOM 689 C CA . VAL A 1 87 ? -7.268 4.341 0.554 1.00 97.00 87 VAL A CA 1
ATOM 690 C C . VAL A 1 87 ? -6.720 2.917 0.672 1.00 97.00 87 VAL A C 1
ATOM 692 O O . VAL A 1 87 ? -5.958 2.631 1.598 1.00 97.00 87 VAL A O 1
ATOM 695 N N . GLU A 1 88 ? -7.076 2.026 -0.256 1.00 95.94 88 GLU A N 1
ATOM 696 C CA . GLU A 1 88 ? -6.562 0.653 -0.284 1.00 95.94 88 GLU A CA 1
ATOM 697 C C . GLU A 1 88 ? -5.044 0.633 -0.545 1.00 95.94 88 GLU A C 1
ATOM 699 O O . GLU A 1 88 ? -4.317 -0.102 0.129 1.00 95.94 88 GLU A O 1
ATOM 704 N N . ASP A 1 89 ? -4.545 1.492 -1.437 1.00 96.50 89 ASP A N 1
ATOM 705 C CA . ASP A 1 89 ? -3.109 1.613 -1.725 1.00 96.50 89 ASP A CA 1
ATOM 706 C C . ASP A 1 89 ? -2.316 2.089 -0.508 1.00 96.50 89 ASP A C 1
ATOM 708 O O . ASP A 1 89 ? -1.268 1.525 -0.184 1.00 96.50 89 ASP A O 1
ATOM 712 N N . ILE A 1 90 ? -2.841 3.053 0.257 1.00 96.19 90 ILE A N 1
ATOM 713 C CA . ILE A 1 90 ? -2.227 3.475 1.523 1.00 96.19 90 ILE A CA 1
ATOM 714 C C . ILE A 1 90 ? -2.201 2.329 2.540 1.00 96.19 90 ILE A C 1
ATOM 716 O O . ILE A 1 90 ? -1.179 2.119 3.201 1.00 96.19 90 ILE A O 1
ATOM 720 N N . GLN A 1 91 ? -3.279 1.550 2.659 1.00 95.12 91 GLN A N 1
ATOM 721 C CA . GLN A 1 91 ? -3.303 0.388 3.553 1.00 95.12 91 GLN A CA 1
ATOM 722 C C . GLN A 1 91 ? -2.232 -0.642 3.158 1.00 95.12 91 GLN A C 1
ATOM 724 O O . GLN A 1 91 ? -1.509 -1.141 4.027 1.00 95.12 91 GLN A O 1
ATOM 729 N N . ARG A 1 92 ? -2.074 -0.926 1.860 1.00 95.62 92 ARG A N 1
ATOM 730 C CA . ARG A 1 92 ? -1.034 -1.831 1.342 1.00 95.62 92 ARG A CA 1
ATOM 731 C C . ARG A 1 92 ? 0.377 -1.257 1.527 1.00 95.62 92 ARG A C 1
ATOM 733 O O . ARG A 1 92 ? 1.288 -1.986 1.922 1.00 95.62 92 ARG A O 1
ATOM 740 N N . LEU A 1 93 ? 0.563 0.048 1.334 1.00 95.75 93 LEU A N 1
ATOM 741 C CA . LEU A 1 93 ? 1.830 0.745 1.566 1.00 95.75 93 LEU A CA 1
ATOM 742 C C . LEU A 1 93 ? 2.266 0.665 3.033 1.00 95.75 93 LEU A C 1
ATOM 744 O O . LEU A 1 93 ? 3.436 0.395 3.319 1.00 95.75 93 LEU A O 1
ATOM 748 N N . ILE A 1 94 ? 1.337 0.873 3.971 1.00 94.81 94 ILE A N 1
ATOM 749 C CA . ILE A 1 94 ? 1.600 0.725 5.409 1.00 94.81 94 ILE A CA 1
ATOM 750 C C . ILE A 1 94 ? 2.042 -0.713 5.714 1.00 94.81 94 ILE A C 1
ATOM 752 O O . ILE A 1 94 ? 3.012 -0.905 6.451 1.00 94.81 94 ILE A O 1
ATOM 756 N N . GLN A 1 95 ? 1.400 -1.718 5.106 1.00 94.88 95 GLN A N 1
ATOM 757 C CA . GLN A 1 95 ? 1.795 -3.123 5.260 1.00 94.88 95 GLN A CA 1
ATOM 758 C C . GLN A 1 95 ? 3.210 -3.395 4.729 1.00 94.88 95 GLN A C 1
ATOM 760 O O . GLN A 1 95 ? 4.013 -3.981 5.455 1.00 94.88 95 GLN A O 1
ATOM 765 N N . ILE A 1 96 ? 3.556 -2.922 3.522 1.00 95.69 96 ILE A N 1
ATOM 766 C CA . ILE A 1 96 ? 4.922 -3.042 2.970 1.00 95.69 96 ILE A CA 1
ATOM 767 C C . ILE A 1 96 ? 5.934 -2.422 3.938 1.00 95.69 96 ILE A C 1
ATOM 769 O O . ILE A 1 96 ? 6.911 -3.067 4.324 1.00 95.69 96 ILE A O 1
ATOM 773 N N . ARG A 1 97 ? 5.697 -1.180 4.374 1.00 95.38 97 ARG A N 1
ATOM 774 C CA . ARG A 1 97 ? 6.622 -0.455 5.259 1.00 95.38 97 ARG A CA 1
ATOM 775 C C . ARG A 1 97 ? 6.825 -1.165 6.596 1.00 95.38 97 ARG A C 1
ATOM 777 O O . ARG A 1 97 ? 7.954 -1.217 7.078 1.00 95.38 97 ARG A O 1
ATOM 784 N N . ALA A 1 98 ? 5.769 -1.746 7.162 1.00 94.69 98 ALA A N 1
ATOM 785 C CA . ALA A 1 98 ? 5.853 -2.517 8.399 1.00 94.69 98 ALA A CA 1
ATOM 786 C C . ALA A 1 98 ? 6.614 -3.847 8.220 1.00 94.69 98 ALA A C 1
ATOM 788 O O . ALA A 1 98 ? 7.362 -4.257 9.106 1.00 94.69 98 ALA A O 1
ATOM 789 N N . GLN A 1 99 ? 6.457 -4.518 7.075 1.00 94.56 99 GLN A N 1
ATOM 790 C CA . GLN A 1 99 ? 7.040 -5.841 6.815 1.00 94.56 99 GLN A CA 1
ATOM 791 C C . GLN A 1 99 ? 8.516 -5.791 6.382 1.00 94.56 99 GLN A C 1
ATOM 793 O O . GLN A 1 99 ? 9.277 -6.709 6.697 1.00 94.56 99 GLN A O 1
ATOM 798 N N . LYS A 1 100 ? 8.956 -4.718 5.709 1.00 94.50 100 LYS A N 1
ATOM 799 C CA . LYS A 1 100 ? 10.327 -4.554 5.182 1.00 94.50 100 LYS A CA 1
ATOM 800 C C . LYS A 1 100 ? 11.453 -4.806 6.205 1.00 94.50 100 LYS A C 1
ATOM 802 O O . LYS A 1 100 ? 12.352 -5.600 5.897 1.00 94.50 100 LYS A O 1
ATOM 807 N N . PRO A 1 101 ? 11.458 -4.188 7.407 1.00 95.25 101 PRO A N 1
ATOM 808 C CA . PRO A 1 101 ? 12.528 -4.418 8.379 1.00 95.25 101 PRO A CA 1
ATOM 809 C C . PRO A 1 101 ? 12.524 -5.856 8.919 1.00 95.25 101 PRO A C 1
ATOM 811 O O . PRO A 1 101 ? 13.587 -6.467 9.035 1.00 95.25 101 PRO A O 1
ATOM 814 N N . ALA A 1 102 ? 11.343 -6.426 9.178 1.00 93.50 102 ALA A N 1
ATOM 815 C CA . ALA A 1 102 ? 11.205 -7.794 9.675 1.00 93.50 102 ALA A CA 1
ATOM 816 C C . ALA A 1 102 ? 11.730 -8.825 8.660 1.00 93.50 102 ALA A C 1
ATOM 818 O O . ALA A 1 102 ? 12.497 -9.719 9.018 1.00 93.50 102 ALA A O 1
ATOM 819 N N . LEU A 1 103 ? 11.389 -8.663 7.378 1.00 93.38 103 LEU A N 1
ATOM 820 C CA . LEU A 1 103 ? 11.861 -9.541 6.303 1.00 93.38 103 LEU A CA 1
ATOM 821 C C . LEU A 1 103 ? 13.371 -9.440 6.084 1.00 93.38 103 LEU A C 1
ATOM 823 O O . LEU A 1 103 ? 14.033 -10.460 5.900 1.00 93.38 103 LEU A O 1
ATOM 827 N N . THR A 1 104 ? 13.930 -8.231 6.154 1.00 92.69 104 THR A N 1
ATOM 828 C CA . THR A 1 104 ? 15.381 -8.024 6.025 1.00 92.69 104 THR A CA 1
ATOM 829 C C . THR A 1 104 ? 16.136 -8.741 7.142 1.00 92.69 104 THR A C 1
ATOM 831 O O . THR A 1 104 ? 17.135 -9.414 6.887 1.00 92.69 104 THR A O 1
ATOM 834 N N . GLN A 1 105 ? 15.626 -8.667 8.372 1.00 94.56 105 GLN A N 1
ATOM 835 C CA . GLN A 1 105 ? 16.226 -9.353 9.512 1.00 94.56 105 GLN A CA 1
ATOM 836 C C . GLN A 1 105 ? 16.120 -10.884 9.394 1.00 94.56 105 GLN A C 1
ATOM 838 O O . GLN A 1 105 ? 17.063 -11.601 9.729 1.00 94.56 105 GLN A O 1
ATOM 843 N N . LEU A 1 106 ? 14.991 -11.403 8.903 1.00 93.44 106 LEU A N 1
ATOM 844 C CA . LEU A 1 106 ? 14.797 -12.841 8.684 1.00 93.44 106 LEU A CA 1
ATOM 845 C C . LEU A 1 106 ? 15.685 -13.390 7.559 1.00 93.44 106 LEU A C 1
ATOM 847 O O . LEU A 1 106 ? 16.196 -14.504 7.683 1.00 93.44 106 LEU A O 1
ATOM 851 N N . LEU A 1 107 ? 15.917 -12.601 6.505 1.00 92.94 107 LEU A N 1
ATOM 852 C CA . LEU A 1 107 ? 16.830 -12.954 5.417 1.00 92.94 107 LEU A CA 1
ATOM 853 C C . LEU A 1 107 ? 18.277 -13.064 5.916 1.00 92.94 107 LEU A C 1
ATOM 855 O O . LEU A 1 107 ? 18.957 -14.037 5.605 1.00 92.94 107 LEU A O 1
ATOM 859 N N . GLN A 1 108 ? 18.732 -12.120 6.748 1.00 93.19 108 GLN A N 1
ATOM 860 C CA . GLN A 1 108 ? 20.072 -12.167 7.355 1.00 93.19 108 GLN A CA 1
ATOM 861 C C . GLN A 1 108 ? 20.281 -13.404 8.238 1.00 93.19 108 GLN A C 1
ATOM 863 O O . GLN A 1 108 ? 21.392 -13.918 8.328 1.00 93.19 108 GLN A O 1
ATOM 868 N N . ARG A 1 109 ? 19.214 -13.905 8.872 1.00 94.62 109 ARG A N 1
ATOM 869 C CA . ARG A 1 109 ? 19.240 -15.140 9.671 1.00 94.62 109 ARG A CA 1
ATOM 870 C C . ARG A 1 109 ? 19.159 -16.420 8.833 1.00 94.62 109 ARG A C 1
ATOM 872 O O . ARG A 1 109 ? 19.214 -17.503 9.403 1.00 94.62 109 ARG A O 1
ATOM 879 N N . GLY A 1 110 ? 18.985 -16.319 7.514 1.00 92.25 110 GLY A N 1
ATOM 880 C CA . GLY A 1 110 ? 18.816 -17.471 6.624 1.00 92.25 110 GLY A CA 1
ATOM 881 C C . GLY A 1 110 ? 17.492 -18.226 6.807 1.00 92.25 110 GLY A C 1
ATOM 882 O O . GLY A 1 110 ? 17.325 -19.299 6.237 1.00 92.25 110 GLY A O 1
ATOM 883 N N . ALA A 1 111 ? 16.543 -17.682 7.578 1.00 91.94 111 ALA A N 1
ATOM 884 C CA . ALA A 1 111 ? 15.242 -18.310 7.834 1.00 91.94 111 ALA A CA 1
ATOM 885 C C . ALA A 1 111 ? 14.269 -18.175 6.646 1.00 91.94 111 ALA A C 1
ATOM 887 O O . ALA A 1 111 ? 13.255 -18.866 6.580 1.00 91.94 111 ALA A O 1
ATOM 888 N N . VAL A 1 112 ? 14.564 -17.262 5.719 1.00 90.50 112 VAL A N 1
ATOM 889 C CA . VAL A 1 112 ? 13.741 -16.921 4.558 1.00 90.50 112 VAL A CA 1
ATOM 890 C C . VAL A 1 112 ? 14.613 -16.954 3.305 1.00 90.50 112 VAL A C 1
ATOM 892 O O . VAL A 1 112 ? 15.734 -16.454 3.316 1.00 90.50 112 VAL A O 1
ATOM 895 N N . GLY A 1 113 ? 14.096 -17.525 2.215 1.00 87.56 113 GLY A N 1
ATOM 896 C CA . GLY A 1 113 ? 14.808 -17.588 0.937 1.00 87.56 113 GLY A CA 1
ATOM 897 C C . GLY A 1 113 ? 14.843 -16.253 0.184 1.00 87.56 113 GLY A C 1
ATOM 898 O O . GLY A 1 113 ? 13.909 -15.454 0.261 1.00 87.56 113 GLY A O 1
ATOM 899 N N . ASP A 1 114 ? 15.882 -16.056 -0.632 1.00 87.44 114 ASP A N 1
ATOM 900 C CA . ASP A 1 114 ? 16.076 -14.855 -1.466 1.00 87.44 114 ASP A CA 1
ATOM 901 C C . ASP A 1 114 ? 14.906 -14.597 -2.436 1.00 87.44 114 ASP A C 1
ATOM 903 O O . ASP A 1 114 ? 14.533 -13.457 -2.698 1.00 87.44 114 ASP A O 1
ATOM 907 N N . GLN A 1 115 ? 14.233 -15.658 -2.895 1.00 87.12 115 GLN A N 1
ATOM 908 C CA . GLN A 1 115 ? 13.037 -15.551 -3.737 1.00 87.12 115 GLN A CA 1
ATOM 909 C C . GLN A 1 115 ? 11.904 -14.761 -3.061 1.00 87.12 115 GLN A C 1
ATOM 911 O O . GLN A 1 115 ? 11.205 -14.006 -3.733 1.00 87.12 115 GLN A O 1
ATOM 916 N N . LEU A 1 116 ? 11.721 -14.882 -1.738 1.00 89.00 116 LEU A N 1
ATOM 917 C CA . LEU A 1 116 ? 10.696 -14.109 -1.026 1.00 89.00 116 LEU A CA 1
ATOM 918 C C . LEU A 1 116 ? 11.058 -12.623 -0.988 1.00 89.00 116 LEU A C 1
ATOM 920 O O . LEU A 1 116 ? 10.193 -11.774 -1.193 1.00 89.00 116 LEU A O 1
ATOM 924 N N . MET A 1 117 ? 12.337 -12.312 -0.772 1.00 88.31 117 MET A N 1
ATOM 925 C CA . MET A 1 117 ? 12.817 -10.933 -0.788 1.00 88.31 117 MET A CA 1
ATOM 926 C C . MET A 1 117 ? 12.663 -10.312 -2.184 1.00 88.31 117 MET A C 1
ATOM 928 O O . MET A 1 117 ? 12.203 -9.179 -2.302 1.00 88.31 117 MET A O 1
ATOM 932 N N . GLN A 1 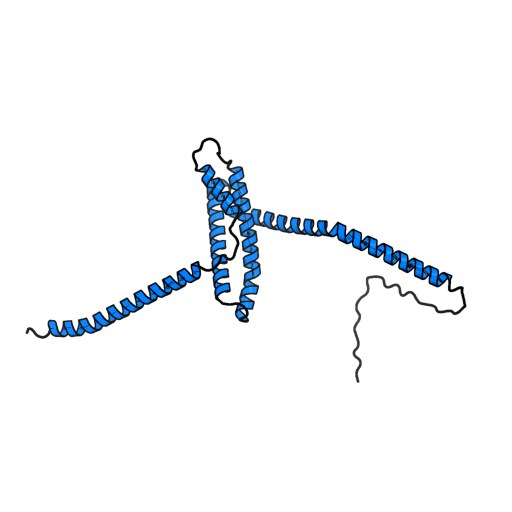118 ? 12.957 -11.062 -3.249 1.00 88.62 118 GLN A N 1
ATOM 933 C CA . GLN A 1 118 ? 12.729 -10.613 -4.626 1.00 88.62 118 GLN A CA 1
ATOM 934 C C . GLN A 1 118 ? 11.239 -10.340 -4.906 1.00 88.62 118 GLN A C 1
ATOM 936 O O . GLN A 1 118 ? 10.912 -9.304 -5.486 1.00 88.62 118 GLN A O 1
ATOM 941 N N . ARG A 1 119 ? 10.326 -11.209 -4.439 1.00 89.75 119 ARG A N 1
ATOM 942 C CA . ARG A 1 119 ? 8.864 -10.985 -4.517 1.00 89.75 119 ARG A CA 1
ATOM 943 C C . ARG A 1 119 ? 8.442 -9.713 -3.794 1.00 89.75 119 ARG A C 1
ATOM 945 O O . ARG A 1 119 ? 7.663 -8.933 -4.332 1.00 89.75 119 ARG A O 1
ATOM 952 N N . PHE A 1 120 ? 8.970 -9.499 -2.594 1.00 92.75 120 PHE A N 1
ATOM 953 C CA . PHE A 1 120 ? 8.674 -8.316 -1.797 1.00 92.75 120 PHE A CA 1
ATOM 954 C C . PHE A 1 120 ? 9.150 -7.027 -2.487 1.00 92.75 120 PHE A C 1
ATOM 956 O O . PHE A 1 120 ? 8.404 -6.056 -2.565 1.00 92.75 120 PHE A O 1
ATOM 963 N N . GLN A 1 121 ? 10.357 -7.026 -3.060 1.00 91.12 121 GLN A N 1
ATOM 964 C CA . GLN A 1 121 ? 10.878 -5.887 -3.827 1.00 91.12 121 GLN A CA 1
ATOM 965 C C . GLN A 1 121 ? 10.068 -5.608 -5.097 1.00 91.12 121 GLN A C 1
ATOM 967 O O . GLN A 1 121 ? 9.910 -4.451 -5.484 1.00 91.12 121 GLN A O 1
ATOM 972 N N . PHE A 1 122 ? 9.567 -6.651 -5.763 1.00 89.94 122 PHE A N 1
ATOM 973 C CA . PHE A 1 122 ? 8.662 -6.481 -6.896 1.00 89.94 122 PHE A CA 1
ATOM 974 C C . PHE A 1 122 ? 7.358 -5.810 -6.455 1.00 89.94 122 PHE A C 1
ATOM 976 O O . PHE A 1 122 ? 6.965 -4.815 -7.053 1.00 89.94 122 PHE A O 1
ATOM 983 N N . ALA A 1 123 ? 6.755 -6.286 -5.364 1.00 92.81 123 ALA A N 1
ATOM 984 C CA . ALA A 1 123 ? 5.539 -5.705 -4.803 1.00 92.81 123 ALA A CA 1
ATOM 985 C C . ALA A 1 123 ? 5.725 -4.249 -4.346 1.00 92.81 123 ALA A C 1
ATOM 987 O O . ALA A 1 123 ? 4.829 -3.433 -4.526 1.00 92.81 123 ALA A O 1
ATOM 988 N N . GLU A 1 124 ? 6.893 -3.901 -3.794 1.00 93.81 124 GLU A N 1
ATOM 989 C CA . GLU A 1 124 ? 7.237 -2.515 -3.453 1.00 93.81 124 GLU A CA 1
ATOM 990 C C . GLU A 1 124 ? 7.241 -1.627 -4.705 1.00 93.81 124 GLU A C 1
ATOM 992 O O . GLU A 1 124 ? 6.604 -0.577 -4.716 1.00 93.81 124 GLU A O 1
ATOM 997 N N . LYS A 1 125 ? 7.883 -2.073 -5.791 1.00 93.94 125 LYS A N 1
ATOM 998 C CA . LYS A 1 125 ? 7.902 -1.329 -7.061 1.00 93.94 125 LYS A CA 1
ATOM 999 C C . LYS A 1 125 ? 6.527 -1.242 -7.719 1.00 93.94 125 LYS A C 1
ATOM 1001 O O . LYS A 1 125 ? 6.198 -0.199 -8.273 1.00 93.94 125 LYS A O 1
ATOM 1006 N N . GLU A 1 126 ? 5.750 -2.320 -7.673 1.00 92.81 126 GLU A N 1
ATOM 1007 C CA . GLU A 1 126 ? 4.377 -2.359 -8.181 1.00 92.81 126 GLU A CA 1
ATOM 1008 C C . GLU A 1 126 ? 3.498 -1.357 -7.426 1.00 92.81 126 GLU A C 1
ATOM 1010 O O . GLU A 1 126 ? 2.816 -0.555 -8.056 1.00 92.81 126 GLU A O 1
ATOM 1015 N N . MET A 1 127 ? 3.603 -1.318 -6.095 1.00 94.50 127 MET A N 1
ATOM 1016 C CA . MET A 1 127 ? 2.912 -0.335 -5.259 1.00 94.50 127 MET A CA 1
ATOM 1017 C C . MET A 1 127 ? 3.353 1.097 -5.573 1.00 94.50 127 MET A C 1
ATOM 1019 O O . MET A 1 127 ? 2.526 1.989 -5.684 1.00 94.50 127 MET A O 1
ATOM 1023 N N . GLU A 1 128 ? 4.650 1.358 -5.753 1.00 95.00 128 GL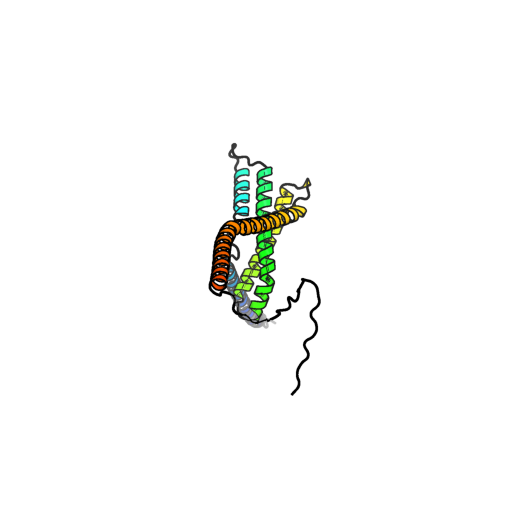U A N 1
ATOM 1024 C CA . GLU A 1 128 ? 5.098 2.701 -6.133 1.00 95.00 128 GLU A CA 1
ATOM 1025 C C . GLU A 1 128 ? 4.616 3.128 -7.527 1.00 95.00 128 GLU A C 1
ATOM 1027 O O . GLU A 1 128 ? 4.438 4.321 -7.777 1.00 95.00 128 GLU A O 1
ATOM 1032 N N . ALA A 1 129 ? 4.484 2.188 -8.464 1.00 95.44 129 ALA A N 1
ATOM 1033 C CA . ALA A 1 129 ? 3.932 2.467 -9.785 1.00 95.44 129 ALA A CA 1
ATOM 1034 C C . ALA A 1 129 ? 2.437 2.789 -9.689 1.00 95.44 129 ALA A C 1
ATOM 1036 O O . ALA A 1 129 ? 2.004 3.776 -10.277 1.00 95.44 129 ALA A O 1
ATOM 1037 N N . GLU A 1 130 ? 1.699 2.016 -8.891 1.00 95.25 130 GLU A N 1
ATOM 1038 C CA . GLU A 1 130 ? 0.297 2.264 -8.551 1.00 95.25 130 GLU A CA 1
ATOM 1039 C C . GLU A 1 130 ? 0.125 3.691 -8.003 1.00 95.25 130 GLU A C 1
ATOM 1041 O O . GLU A 1 130 ? -0.602 4.493 -8.586 1.00 95.25 130 GLU A O 1
ATOM 1046 N N . LEU A 1 131 ? 0.883 4.063 -6.964 1.00 95.06 131 LEU A N 1
ATOM 1047 C CA . LEU A 1 131 ? 0.723 5.372 -6.326 1.00 95.06 131 LEU A CA 1
ATOM 1048 C C . LEU A 1 131 ? 0.979 6.528 -7.306 1.00 95.06 131 LEU A C 1
ATOM 1050 O O . LEU A 1 131 ? 0.340 7.578 -7.225 1.00 95.06 131 LEU A O 1
ATOM 1054 N N . ARG A 1 132 ? 1.926 6.356 -8.239 1.00 96.12 132 ARG A N 1
ATOM 1055 C CA . ARG A 1 132 ? 2.197 7.343 -9.299 1.00 96.12 132 ARG A CA 1
ATOM 1056 C C . ARG A 1 132 ? 1.042 7.430 -10.297 1.00 96.12 132 ARG A C 1
ATOM 1058 O O . ARG A 1 132 ? 0.733 8.537 -10.733 1.00 96.12 132 ARG A O 1
ATOM 1065 N N . ASP A 1 133 ? 0.432 6.302 -10.641 1.00 95.75 133 ASP A N 1
ATOM 1066 C CA . ASP A 1 133 ? -0.728 6.211 -11.532 1.00 95.75 133 ASP A CA 1
ATOM 1067 C C . ASP A 1 133 ? -1.936 6.945 -10.930 1.00 95.75 133 ASP A C 1
ATOM 1069 O O . ASP A 1 133 ? -2.487 7.847 -11.556 1.00 95.75 133 ASP A O 1
ATOM 1073 N N . VAL A 1 134 ? -2.251 6.700 -9.653 1.00 95.75 134 VAL A N 1
ATOM 1074 C CA . VAL A 1 134 ? -3.335 7.395 -8.932 1.00 95.75 134 VAL A CA 1
ATOM 1075 C C . VAL A 1 134 ? -3.141 8.911 -8.911 1.00 95.75 134 VAL A C 1
ATOM 1077 O O . VAL A 1 134 ? -4.101 9.660 -9.083 1.00 95.75 134 VAL A O 1
ATOM 1080 N N . VAL A 1 135 ? -1.907 9.399 -8.743 1.00 95.25 135 VAL A N 1
ATOM 1081 C CA . VAL A 1 135 ? -1.614 10.846 -8.789 1.00 95.25 135 VAL A CA 1
ATOM 1082 C C . VAL A 1 135 ? -1.853 11.415 -10.183 1.00 95.25 135 VAL A C 1
ATOM 1084 O O . VAL A 1 135 ? -2.397 12.514 -10.313 1.00 95.25 135 VAL A O 1
ATOM 1087 N N . GLN A 1 136 ? -1.444 10.692 -11.227 1.00 94.50 136 GLN A N 1
ATOM 1088 C CA . GLN A 1 136 ? -1.667 11.108 -12.612 1.00 94.50 136 GLN A CA 1
ATOM 1089 C C . GLN A 1 136 ? -3.164 11.145 -12.937 1.00 94.50 136 GLN A C 1
ATOM 1091 O O . GLN A 1 136 ? -3.640 12.147 -13.471 1.00 94.50 136 GLN A O 1
ATOM 1096 N N . GLU A 1 137 ? -3.916 10.121 -12.535 1.00 93.25 137 GLU A N 1
ATOM 1097 C CA . GLU A 1 137 ? -5.370 10.063 -12.698 1.00 93.25 137 GLU A CA 1
ATOM 1098 C C . GLU A 1 137 ? -6.089 11.168 -11.909 1.00 93.25 137 GLU A C 1
ATOM 1100 O O . GLU A 1 137 ? -6.966 11.848 -12.443 1.00 93.25 137 GLU A O 1
ATOM 1105 N N . ALA A 1 138 ? -5.686 11.425 -10.661 1.00 94.19 138 ALA A N 1
ATOM 1106 C CA . ALA A 1 138 ? -6.258 12.496 -9.846 1.00 94.19 138 ALA A CA 1
ATOM 1107 C C . ALA A 1 138 ? -6.041 13.876 -10.490 1.00 94.19 138 ALA A C 1
ATOM 1109 O O . ALA A 1 138 ? -6.954 14.707 -10.527 1.00 94.19 138 ALA A O 1
ATOM 1110 N N . ASN A 1 139 ? -4.853 14.111 -11.054 1.00 92.19 139 ASN A N 1
ATOM 1111 C CA . ASN A 1 139 ? -4.558 15.334 -11.799 1.00 92.19 139 ASN A CA 1
ATOM 1112 C C . ASN A 1 139 ? -5.353 15.428 -13.110 1.00 92.19 139 ASN A C 1
ATOM 1114 O O . ASN A 1 139 ? -5.722 16.532 -13.503 1.00 92.19 139 ASN A O 1
ATOM 1118 N N . ALA A 1 140 ? -5.655 14.302 -13.763 1.00 90.69 140 ALA A N 1
ATOM 1119 C CA . ALA A 1 140 ? -6.496 14.275 -14.958 1.00 90.69 140 ALA A CA 1
ATOM 1120 C C . ALA A 1 140 ? -7.969 14.603 -14.646 1.00 90.69 140 ALA A C 1
ATOM 1122 O O . ALA A 1 140 ? -8.607 15.335 -15.401 1.00 90.69 140 ALA A O 1
ATOM 1123 N N . LEU A 1 141 ? -8.505 14.114 -13.521 1.00 87.31 141 LEU A N 1
ATOM 1124 C CA . LEU A 1 141 ? -9.905 14.326 -13.127 1.00 87.31 141 LEU A CA 1
ATOM 1125 C C . LEU A 1 141 ? -10.182 15.708 -12.512 1.00 87.31 141 LEU A C 1
ATOM 1127 O O . LEU A 1 141 ? -11.306 16.209 -12.605 1.00 87.31 141 LEU A O 1
ATOM 1131 N N . ALA A 1 142 ? -9.197 16.319 -11.848 1.00 84.00 142 ALA A N 1
ATOM 1132 C CA . ALA A 1 142 ? -9.353 17.617 -11.184 1.00 84.00 142 ALA A CA 1
ATOM 1133 C C . ALA A 1 142 ? -8.082 18.494 -11.274 1.00 84.00 142 ALA A C 1
ATOM 1135 O O . ALA A 1 142 ? -7.501 18.856 -10.243 1.00 84.00 142 ALA A O 1
ATOM 1136 N N . PRO A 1 143 ? -7.663 18.911 -12.487 1.00 77.38 143 PRO A N 1
ATOM 1137 C CA . PRO A 1 143 ? -6.405 19.640 -12.698 1.00 77.38 143 PRO A CA 1
ATOM 1138 C C . PRO A 1 143 ? -6.358 21.002 -11.988 1.00 77.38 143 PRO A C 1
ATOM 1140 O O . PRO A 1 143 ? -5.293 21.481 -11.611 1.00 77.38 143 PRO A O 1
ATOM 1143 N N . GLN A 1 144 ? -7.516 21.624 -11.761 1.00 72.94 144 GLN A N 1
ATOM 1144 C CA . GLN A 1 144 ? -7.636 22.955 -11.153 1.00 72.94 144 GLN A CA 1
ATOM 1145 C C . GLN A 1 144 ? -7.486 22.945 -9.622 1.00 72.94 144 GLN A C 1
ATOM 1147 O O . GLN A 1 144 ? -7.299 23.998 -9.023 1.00 72.94 144 GLN A O 1
ATOM 1152 N N . GLN A 1 145 ? -7.587 21.774 -8.983 1.00 78.38 145 GLN A N 1
ATOM 1153 C CA . GLN A 1 145 ? -7.634 21.640 -7.520 1.00 78.38 145 GLN A CA 1
ATOM 1154 C C . GLN A 1 145 ? -6.349 21.050 -6.927 1.00 78.38 145 GLN A C 1
ATOM 1156 O O . GLN A 1 145 ? -6.302 20.791 -5.728 1.00 78.38 145 GLN A O 1
ATOM 1161 N N . ASN A 1 146 ? -5.314 20.822 -7.749 1.00 84.94 146 ASN A N 1
ATOM 1162 C CA . ASN A 1 146 ? -4.057 20.192 -7.325 1.00 84.94 146 ASN A CA 1
ATOM 1163 C C . ASN A 1 146 ? -4.286 18.873 -6.548 1.00 84.94 146 ASN A C 1
ATOM 1165 O O . ASN A 1 146 ? -3.591 18.556 -5.580 1.00 84.94 146 ASN A O 1
ATOM 1169 N N . TRP A 1 147 ? -5.312 18.118 -6.953 1.00 91.12 147 TRP A N 1
ATOM 1170 C CA . TRP A 1 147 ? -5.835 17.002 -6.167 1.00 91.12 147 TRP A CA 1
ATOM 1171 C C . TRP A 1 147 ? -4.837 15.848 -6.038 1.00 91.12 147 TRP A C 1
ATOM 1173 O O . TRP A 1 147 ? -4.782 15.204 -4.995 1.00 91.12 147 TRP A O 1
ATOM 1183 N N . GLY A 1 148 ? -3.967 15.637 -7.032 1.00 90.31 148 GLY A N 1
ATOM 1184 C CA . GLY A 1 148 ? -2.926 14.612 -6.959 1.00 90.31 148 GLY A CA 1
ATOM 1185 C C . GLY A 1 148 ? -1.940 14.798 -5.798 1.00 90.31 148 GLY A C 1
ATOM 1186 O O . GLY A 1 148 ? -1.365 13.819 -5.336 1.00 90.31 148 GLY A O 1
ATOM 1187 N N . GLN A 1 149 ? -1.758 16.018 -5.278 1.00 91.00 149 GLN A N 1
ATOM 1188 C CA . GLN A 1 149 ? -0.885 16.248 -4.117 1.00 91.00 149 GLN A CA 1
ATOM 1189 C C . GLN A 1 149 ? -1.582 15.964 -2.780 1.00 91.00 149 GLN A C 1
ATOM 1191 O O . GLN A 1 149 ? -0.929 15.552 -1.822 1.00 91.00 149 GLN A O 1
ATOM 1196 N N . THR A 1 150 ? -2.898 16.174 -2.701 1.00 93.75 150 THR A N 1
ATOM 1197 C CA . THR A 1 150 ? -3.670 16.082 -1.450 1.00 93.75 150 THR A CA 1
ATOM 1198 C C . THR A 1 150 ? -4.424 14.762 -1.297 1.00 93.75 150 THR A C 1
ATOM 1200 O O . THR A 1 150 ? -4.718 14.366 -0.170 1.00 93.75 150 THR A O 1
ATOM 1203 N N . ILE A 1 151 ? -4.683 14.029 -2.388 1.00 95.25 151 ILE A N 1
ATOM 1204 C CA . ILE A 1 151 ? -5.472 12.786 -2.383 1.00 95.25 151 ILE A CA 1
ATOM 1205 C C . ILE A 1 151 ? -4.956 11.762 -1.367 1.00 95.25 151 ILE A C 1
ATOM 1207 O O . ILE A 1 151 ? -5.747 11.190 -0.620 1.00 95.25 151 ILE A O 1
ATOM 1211 N N . PHE A 1 152 ? -3.637 11.578 -1.269 1.00 96.50 152 PHE A N 1
ATOM 1212 C CA . PHE A 1 152 ? -3.051 10.627 -0.326 1.00 96.50 152 PHE A CA 1
ATOM 1213 C C . PHE A 1 152 ? -3.040 11.111 1.123 1.00 96.50 152 PHE A C 1
ATOM 1215 O O . PHE A 1 152 ? -3.028 10.279 2.028 1.00 96.50 152 PHE A O 1
ATOM 1222 N N . GLN A 1 153 ? -3.085 12.424 1.365 1.00 95.12 153 GLN A N 1
ATOM 1223 C CA . GLN A 1 153 ? -3.265 12.957 2.718 1.00 95.12 153 GLN A CA 1
ATOM 1224 C C . GLN A 1 153 ? -4.664 12.590 3.220 1.00 95.12 153 GLN A C 1
ATOM 1226 O O . GLN A 1 153 ? -4.800 11.933 4.250 1.00 95.12 153 GLN A O 1
ATOM 1231 N N . SER A 1 154 ? -5.692 12.893 2.421 1.00 95.12 154 SER A N 1
ATOM 1232 C CA . SER A 1 154 ? -7.078 12.537 2.739 1.00 95.12 154 SER A CA 1
ATOM 1233 C C . SER A 1 154 ? -7.288 11.021 2.814 1.00 95.12 154 SER A C 1
ATOM 1235 O O . SER A 1 154 ? -7.943 10.532 3.731 1.00 95.12 154 SER A O 1
ATOM 1237 N N . ALA A 1 155 ? -6.704 10.248 1.893 1.00 96.81 155 ALA A N 1
ATOM 1238 C CA . ALA A 1 155 ? -6.789 8.788 1.922 1.00 96.81 155 ALA A CA 1
ATOM 1239 C C . ALA A 1 155 ? -6.123 8.194 3.175 1.00 96.81 155 ALA A C 1
ATOM 1241 O O . ALA A 1 155 ? -6.649 7.248 3.760 1.00 96.81 155 ALA A O 1
ATOM 1242 N N . GLY A 1 156 ? -5.002 8.770 3.624 1.00 96.38 156 GLY A N 1
ATOM 1243 C CA . GLY A 1 156 ? -4.351 8.389 4.876 1.00 96.38 156 GLY A CA 1
ATOM 1244 C C . GLY A 1 156 ? -5.241 8.618 6.094 1.00 96.38 156 GLY A C 1
ATOM 1245 O O . GLY A 1 156 ? -5.412 7.711 6.907 1.00 96.38 156 GLY A O 1
ATOM 1246 N N . GLU A 1 157 ? -5.869 9.789 6.198 1.00 97.06 157 GLU A N 1
ATOM 1247 C CA . GLU A 1 157 ? -6.809 10.103 7.283 1.00 97.06 157 GLU A CA 1
ATOM 1248 C C . GLU A 1 157 ? -8.014 9.150 7.303 1.00 97.06 157 GLU A C 1
ATOM 1250 O O . GLU A 1 157 ? -8.405 8.655 8.367 1.00 97.06 157 GLU A O 1
ATOM 1255 N N . ILE A 1 158 ? -8.568 8.827 6.129 1.00 96.62 158 ILE A N 1
ATOM 1256 C CA . ILE A 1 158 ? -9.659 7.853 5.994 1.00 96.62 158 ILE A CA 1
ATOM 1257 C C . ILE A 1 158 ? -9.191 6.461 6.430 1.00 96.62 158 ILE A C 1
ATOM 1259 O O . ILE A 1 158 ? -9.856 5.834 7.253 1.00 96.62 158 ILE A O 1
ATOM 1263 N N . ALA A 1 159 ? -8.033 5.992 5.954 1.00 96.00 159 ALA A N 1
ATOM 1264 C CA . ALA A 1 159 ? -7.491 4.684 6.320 1.00 96.00 159 ALA A CA 1
ATOM 1265 C C . ALA A 1 159 ? -7.255 4.559 7.836 1.00 96.00 159 ALA A C 1
ATOM 1267 O O . ALA A 1 159 ? -7.577 3.532 8.439 1.00 96.00 159 ALA A O 1
ATOM 1268 N N . HIS A 1 160 ? -6.735 5.611 8.475 1.00 96.00 160 HIS A N 1
ATOM 1269 C CA . HIS A 1 160 ? -6.568 5.658 9.927 1.00 96.00 160 HIS A CA 1
ATOM 1270 C C . HIS A 1 160 ? -7.907 5.650 10.668 1.00 96.00 160 HIS A C 1
ATOM 1272 O O . HIS A 1 160 ? -8.052 4.930 11.657 1.00 96.00 160 HIS A O 1
ATOM 1278 N N . THR A 1 161 ? -8.894 6.397 10.174 1.00 96.88 161 THR A N 1
ATOM 1279 C CA . THR A 1 161 ? -10.242 6.435 10.754 1.00 96.88 161 THR A CA 1
ATOM 1280 C C . THR A 1 161 ? -10.934 5.078 10.652 1.00 96.88 161 THR A C 1
ATOM 1282 O O . THR A 1 161 ? -11.535 4.628 11.623 1.00 96.88 161 THR A O 1
ATOM 1285 N N . GLU A 1 162 ? -10.830 4.392 9.512 1.00 95.75 162 GLU A N 1
ATOM 1286 C CA . GLU A 1 162 ? -11.372 3.040 9.330 1.00 95.75 162 GLU A CA 1
ATOM 1287 C C . GLU A 1 162 ? -10.715 2.033 10.273 1.00 95.75 162 GLU A C 1
ATOM 1289 O O . GLU A 1 162 ? -11.406 1.263 10.940 1.00 95.75 162 GLU A O 1
ATOM 1294 N N . ALA A 1 163 ? -9.384 2.070 10.386 1.00 94.19 163 ALA A N 1
ATOM 1295 C CA . ALA A 1 163 ? -8.655 1.206 11.306 1.00 94.19 163 ALA A CA 1
ATOM 1296 C C . ALA A 1 163 ? -9.026 1.477 12.773 1.00 94.19 163 ALA A C 1
ATOM 1298 O O . ALA A 1 163 ? -9.073 0.548 13.578 1.00 94.19 163 ALA A O 1
ATOM 1299 N N . PHE A 1 164 ? -9.284 2.737 13.131 1.00 96.56 164 PHE A N 1
ATOM 1300 C CA . PHE A 1 164 ? -9.726 3.116 14.469 1.00 96.56 164 PHE A CA 1
ATOM 1301 C C . PHE A 1 164 ? -11.155 2.645 14.757 1.00 96.56 164 PHE A C 1
ATOM 1303 O O . PHE A 1 164 ? -11.377 2.004 15.780 1.00 96.56 164 PHE A O 1
ATOM 1310 N N . LYS A 1 165 ? -12.097 2.887 13.836 1.00 97.06 165 LYS A N 1
ATOM 1311 C CA . LYS A 1 165 ? -13.488 2.421 13.953 1.00 97.06 165 LYS A CA 1
ATOM 1312 C C . LYS A 1 165 ? -13.561 0.910 14.116 1.00 97.06 165 LYS A C 1
ATOM 1314 O O . LYS A 1 165 ? -14.173 0.446 15.061 1.00 97.06 165 LYS A O 1
ATOM 1319 N N . LYS A 1 166 ? -12.820 0.158 13.297 1.00 96.44 166 LYS A N 1
ATOM 1320 C CA . LYS A 1 166 ? -12.765 -1.302 13.414 1.00 96.44 166 LYS A CA 1
ATOM 1321 C C . LYS A 1 166 ? -12.333 -1.765 14.810 1.00 96.44 166 LYS A C 1
ATOM 1323 O O . LYS A 1 166 ? -12.915 -2.691 15.352 1.00 96.44 166 LYS A O 1
ATOM 1328 N N . LYS A 1 167 ? -11.339 -1.106 15.416 1.00 96.12 167 LYS A N 1
ATOM 1329 C CA . LYS A 1 167 ? -10.912 -1.428 16.787 1.00 96.12 167 LYS A CA 1
ATOM 1330 C C . LYS A 1 167 ? -11.983 -1.102 17.826 1.00 96.12 167 LYS A C 1
ATOM 1332 O O . LYS A 1 167 ? -12.086 -1.826 18.808 1.00 96.12 167 LYS A O 1
ATOM 1337 N N . LEU A 1 168 ? -12.732 -0.014 17.644 1.00 97.50 168 LEU A N 1
ATOM 1338 C CA . LEU A 1 168 ? -13.862 0.304 18.516 1.00 97.50 168 LEU A CA 1
ATOM 1339 C C . LEU A 1 168 ? -14.957 -0.754 18.387 1.00 97.50 168 LEU A C 1
ATOM 1341 O O . LEU A 1 168 ? -15.400 -1.264 19.408 1.00 97.50 168 LEU A O 1
ATOM 1345 N N . ASP A 1 169 ? -15.306 -1.141 17.161 1.00 97.12 169 ASP A N 1
ATOM 1346 C CA . ASP A 1 169 ? -16.297 -2.186 16.894 1.00 97.12 169 ASP A CA 1
ATOM 1347 C C . ASP A 1 169 ? -15.869 -3.527 17.523 1.00 97.12 169 ASP A C 1
ATOM 1349 O O . ASP A 1 169 ? -16.678 -4.204 18.157 1.00 97.12 169 ASP A O 1
ATOM 1353 N N . ASP A 1 170 ? -14.581 -3.882 17.426 1.00 95.88 170 ASP A N 1
ATOM 1354 C CA . ASP A 1 170 ? -14.017 -5.084 18.053 1.00 95.88 170 ASP A CA 1
ATOM 1355 C C . ASP A 1 170 ? -14.138 -5.037 19.594 1.00 95.88 170 ASP A C 1
ATOM 1357 O O . ASP A 1 170 ? -14.455 -6.049 20.217 1.00 95.88 170 ASP A O 1
ATOM 1361 N N . ILE A 1 171 ? -13.923 -3.873 20.225 1.00 95.56 171 ILE A N 1
ATOM 1362 C CA . ILE A 1 171 ? -14.091 -3.679 21.681 1.00 95.56 171 ILE A CA 1
ATOM 1363 C C . ILE A 1 171 ? -15.572 -3.724 22.074 1.00 95.56 171 ILE A C 1
ATOM 1365 O O . ILE A 1 171 ? -15.943 -4.294 23.100 1.00 95.56 171 ILE A O 1
ATOM 1369 N N . GLU A 1 172 ? -16.446 -3.124 21.272 1.00 96.19 172 GLU A N 1
ATOM 1370 C CA . GLU A 1 172 ? -17.884 -3.161 21.522 1.00 96.19 172 GLU A CA 1
ATOM 1371 C C . GLU A 1 172 ? -18.431 -4.589 21.428 1.00 96.19 172 GLU A C 1
ATOM 1373 O O . GLU A 1 172 ? -19.288 -4.964 22.234 1.00 96.19 172 GLU A O 1
ATOM 1378 N N . ALA A 1 173 ? -17.881 -5.411 20.530 1.00 95.81 173 ALA A N 1
ATOM 1379 C CA . ALA A 1 173 ? -18.233 -6.819 20.404 1.00 95.81 173 ALA A CA 1
ATOM 1380 C C . ALA A 1 173 ? -17.872 -7.648 21.654 1.00 95.81 173 ALA A C 1
ATOM 1382 O O . ALA A 1 173 ? -18.644 -8.530 22.029 1.00 95.81 173 ALA A O 1
ATOM 1383 N N . THR A 1 174 ? -16.766 -7.357 22.357 1.00 95.00 174 THR A N 1
ATOM 1384 C CA . THR A 1 174 ? -16.395 -8.105 23.583 1.00 95.00 174 THR A CA 1
ATOM 1385 C C . THR A 1 174 ? -17.236 -7.733 24.803 1.00 95.00 174 THR A C 1
ATOM 1387 O O . THR A 1 174 ? -17.266 -8.469 25.792 1.00 95.00 174 THR A O 1
ATOM 1390 N N . ARG A 1 175 ? -17.968 -6.615 24.748 1.00 95.12 175 ARG A N 1
ATOM 1391 C CA . ARG A 1 175 ? -18.697 -6.058 25.894 1.00 95.12 175 ARG A CA 1
ATOM 1392 C C . ARG A 1 175 ? -19.764 -6.998 26.464 1.00 95.12 175 ARG A C 1
ATOM 1394 O O . ARG A 1 175 ? -19.995 -6.990 27.676 1.00 95.12 175 ARG A O 1
ATOM 1401 N N . ALA A 1 176 ? -20.456 -7.760 25.617 1.00 94.19 176 ALA A N 1
ATOM 1402 C CA . ALA A 1 176 ? -21.501 -8.687 26.057 1.00 94.19 176 ALA A CA 1
ATOM 1403 C C . ALA A 1 176 ? -20.901 -9.874 26.827 1.00 94.19 176 ALA A C 1
ATOM 1405 O O . ALA A 1 176 ? -21.309 -10.142 27.959 1.00 94.19 176 ALA A O 1
ATOM 1406 N N . ASP A 1 177 ? -19.868 -10.495 26.259 1.00 95.06 177 ASP A N 1
ATOM 1407 C CA . ASP A 1 177 ? -19.143 -11.613 26.866 1.00 95.06 177 ASP A CA 1
ATOM 1408 C C . ASP A 1 177 ? -18.477 -11.203 28.183 1.00 95.06 177 ASP A C 1
ATOM 1410 O O . ASP A 1 177 ? -18.522 -11.927 29.179 1.00 95.06 177 ASP A O 1
ATOM 1414 N N . GLU A 1 178 ? -17.866 -10.017 28.224 1.00 94.19 178 GLU A N 1
ATOM 1415 C CA . GLU A 1 178 ? -17.268 -9.473 29.444 1.00 94.19 178 GLU A CA 1
ATOM 1416 C C . GLU A 1 178 ? -18.313 -9.232 30.532 1.00 94.19 178 GLU A C 1
ATOM 1418 O O . GLU A 1 178 ? -18.057 -9.523 31.703 1.00 94.19 178 GLU A O 1
ATOM 1423 N N . ARG A 1 179 ? -19.509 -8.759 30.161 1.00 95.38 179 ARG A N 1
ATOM 1424 C CA . ARG A 1 179 ? -20.618 -8.583 31.101 1.00 95.38 179 ARG A CA 1
ATOM 1425 C C . ARG A 1 179 ? -21.077 -9.921 31.668 1.00 95.38 179 ARG A C 1
ATOM 1427 O O . ARG A 1 179 ? -21.260 -10.015 32.878 1.00 95.38 179 ARG A O 1
ATOM 1434 N N . GLU A 1 180 ? -21.235 -10.946 30.838 1.00 95.56 180 GLU A N 1
ATOM 1435 C CA . GLU A 1 180 ? -21.613 -12.281 31.308 1.00 95.56 180 GLU A CA 1
ATOM 1436 C C . GLU A 1 180 ? -20.556 -12.856 32.260 1.00 95.56 180 GLU A C 1
ATOM 1438 O O . GLU A 1 180 ? -20.872 -13.259 33.383 1.00 95.56 180 GLU A O 1
ATOM 1443 N N . ARG A 1 181 ? -19.278 -12.799 31.862 1.00 94.88 181 ARG A N 1
ATOM 1444 C CA . ARG A 1 181 ? -18.147 -13.218 32.705 1.00 94.88 181 ARG A CA 1
ATOM 1445 C C . ARG A 1 181 ? -18.119 -12.465 34.033 1.00 94.88 181 ARG A C 1
ATOM 1447 O O . ARG A 1 181 ? -17.829 -13.060 35.073 1.00 94.88 181 ARG A O 1
ATOM 1454 N N . TRP A 1 182 ? -18.428 -11.170 34.018 1.00 95.31 182 TRP A N 1
ATOM 1455 C CA . TRP A 1 182 ? -18.489 -10.343 35.218 1.00 95.31 182 TRP A CA 1
ATOM 1456 C C . TRP A 1 182 ? -19.648 -10.726 36.142 1.00 95.31 182 TRP A C 1
ATOM 1458 O O . TRP A 1 182 ? -19.441 -10.832 37.349 1.00 95.31 182 TRP A O 1
ATOM 1468 N N . GLU A 1 183 ? -20.845 -10.985 35.610 1.00 95.81 183 GLU A N 1
ATOM 1469 C CA . GLU A 1 183 ? -21.990 -11.424 36.418 1.00 95.81 183 GLU A CA 1
ATOM 1470 C C . GLU A 1 183 ? -21.736 -12.787 37.079 1.00 95.81 183 GLU A C 1
ATOM 1472 O O . GLU A 1 183 ? -22.031 -12.958 38.263 1.00 95.81 183 GLU A O 1
ATOM 1477 N N . VAL A 1 184 ? -21.119 -13.738 36.365 1.00 94.62 184 VAL A N 1
ATOM 1478 C CA . VAL A 1 184 ? -20.701 -15.028 36.946 1.00 94.62 184 VAL A CA 1
ATOM 1479 C C . VAL A 1 184 ? -19.687 -14.813 38.071 1.00 94.62 184 VAL A C 1
ATOM 1481 O O . VAL A 1 184 ? -19.844 -15.349 39.168 1.00 94.62 184 VAL A O 1
ATOM 1484 N N . LYS A 1 185 ? -18.671 -13.974 37.837 1.00 94.06 185 LYS A N 1
ATOM 1485 C CA . LYS A 1 185 ? -17.660 -13.656 38.853 1.00 94.06 185 LYS A CA 1
ATOM 1486 C C . LYS A 1 185 ? -18.282 -13.001 40.086 1.00 94.06 185 LYS A C 1
ATOM 1488 O O . LYS A 1 185 ? -17.929 -13.362 41.204 1.00 94.06 185 LYS A O 1
ATOM 1493 N N . ARG A 1 186 ? -19.228 -12.079 39.892 1.00 94.75 186 ARG A N 1
ATOM 1494 C CA . ARG A 1 186 ? -19.933 -11.385 40.976 1.00 94.75 186 ARG A CA 1
ATOM 1495 C C . ARG A 1 186 ? -20.742 -12.355 41.837 1.00 94.75 186 ARG A C 1
ATOM 1497 O O . ARG A 1 186 ? -20.672 -12.261 43.059 1.00 94.75 186 ARG A O 1
ATOM 1504 N N . LYS A 1 187 ? -21.465 -13.296 41.219 1.00 94.62 187 LYS A N 1
ATOM 1505 C CA . LYS A 1 187 ? -22.211 -14.340 41.942 1.00 94.62 187 LYS A CA 1
ATOM 1506 C C . LYS A 1 187 ? -21.278 -15.217 42.773 1.00 94.62 187 LYS A C 1
ATOM 1508 O O . LYS A 1 187 ? -21.488 -15.332 43.974 1.00 94.62 187 LYS A O 1
ATOM 1513 N N . ASN A 1 188 ? -20.195 -15.714 42.175 1.00 92.25 188 ASN A N 1
ATOM 1514 C CA . ASN A 1 188 ? -19.212 -16.543 42.879 1.00 92.25 188 ASN A CA 1
ATOM 1515 C C . ASN A 1 188 ? -18.578 -15.815 44.079 1.00 92.25 188 ASN A C 1
ATOM 1517 O O . ASN A 1 188 ? -18.382 -16.414 45.133 1.00 92.25 188 ASN A O 1
ATOM 1521 N N . VAL A 1 189 ? -18.269 -14.520 43.941 1.00 92.56 189 VAL A N 1
ATOM 1522 C CA . VAL A 1 189 ? -17.735 -13.702 45.046 1.00 92.56 189 VAL A CA 1
ATOM 1523 C C . VAL A 1 189 ? -18.778 -13.518 46.152 1.00 92.56 189 VAL A C 1
ATOM 1525 O O . VAL A 1 189 ? -18.450 -13.668 47.326 1.00 92.56 189 VAL A O 1
ATOM 1528 N N . SER A 1 190 ? -20.035 -13.237 45.794 1.00 89.19 190 SER A N 1
ATOM 1529 C CA . SER A 1 190 ? -21.127 -13.100 46.766 1.00 89.19 190 SER A CA 1
ATOM 1530 C C . SER A 1 190 ? -21.393 -14.401 47.528 1.00 89.19 190 SER A C 1
ATOM 1532 O O . SER A 1 190 ? -21.612 -14.367 48.736 1.00 89.19 190 SER A O 1
ATOM 1534 N N . GLU A 1 191 ? -21.375 -15.543 46.840 1.00 88.62 191 GLU A N 1
ATOM 1535 C CA . GLU A 1 191 ? -21.538 -16.866 47.453 1.00 88.62 191 GLU A CA 1
ATOM 1536 C C . GLU A 1 191 ? -20.366 -17.207 48.381 1.00 88.62 191 GLU A C 1
ATOM 1538 O O . GLU A 1 191 ? -20.582 -17.707 49.485 1.00 88.62 191 GLU A O 1
ATOM 1543 N N . GLY A 1 192 ? -19.131 -16.886 47.975 1.00 88.19 192 GLY A N 1
ATOM 1544 C CA . GLY A 1 192 ? -17.944 -17.042 48.818 1.00 88.19 192 GLY A CA 1
ATOM 1545 C C . GLY A 1 192 ? -18.040 -16.239 50.117 1.00 88.19 192 GLY A C 1
ATOM 1546 O O . GLY A 1 192 ? -17.835 -16.793 51.193 1.00 88.19 192 GLY A O 1
ATOM 1547 N N . PHE A 1 193 ? -18.440 -14.968 50.029 1.00 88.25 193 PHE A N 1
ATOM 1548 C CA . PHE A 1 193 ? -18.600 -14.098 51.196 1.00 88.25 193 PHE A CA 1
ATOM 1549 C C . PHE A 1 193 ? -19.699 -14.579 52.159 1.00 88.25 193 PHE A C 1
ATOM 1551 O O . PHE A 1 193 ? -19.493 -14.615 53.371 1.00 88.25 193 PHE A O 1
ATOM 1558 N N . LEU A 1 194 ? -20.858 -15.004 51.641 1.00 82.50 194 LEU A N 1
ATOM 1559 C CA . LEU A 1 194 ? -21.935 -15.561 52.473 1.00 82.50 194 LEU A CA 1
ATOM 1560 C C . LEU A 1 194 ? -21.499 -16.846 53.188 1.00 82.50 194 LEU A C 1
ATOM 1562 O O . LEU A 1 194 ? -21.775 -17.020 54.373 1.00 82.50 194 LEU A O 1
ATOM 1566 N N . LYS A 1 195 ? -20.755 -17.715 52.498 1.00 85.56 195 LYS A N 1
ATOM 1567 C CA . LYS A 1 195 ? -20.197 -18.932 53.096 1.00 85.56 195 LYS A CA 1
ATOM 1568 C C . LYS A 1 195 ? -19.196 -18.625 54.214 1.00 85.56 195 LYS A C 1
ATOM 1570 O O . LYS A 1 195 ? -19.158 -19.345 55.212 1.00 85.56 195 LYS A O 1
ATOM 1575 N N . GLU A 1 196 ? -18.385 -17.581 54.062 1.00 81.88 196 GLU A N 1
ATOM 1576 C CA . GLU A 1 196 ? -17.477 -17.124 55.117 1.00 81.88 196 GLU A CA 1
ATOM 1577 C C . GLU A 1 196 ? -18.244 -16.594 56.334 1.00 81.88 196 GLU A C 1
ATOM 1579 O O . GLU A 1 196 ? -17.916 -16.968 57.459 1.00 81.88 196 GLU A O 1
ATOM 1584 N N . LEU A 1 197 ? -19.309 -15.811 56.132 1.00 78.75 197 LEU A N 1
ATOM 1585 C CA . LEU A 1 197 ? -20.169 -15.333 57.221 1.00 78.75 197 LEU A CA 1
ATOM 1586 C C . LEU A 1 197 ? -20.848 -16.478 57.984 1.00 78.75 197 LEU A C 1
ATOM 1588 O O . LEU A 1 197 ? -20.847 -16.467 59.215 1.00 78.75 197 LEU A O 1
ATOM 1592 N N . ASP A 1 198 ? -21.360 -17.496 57.292 1.00 75.44 198 ASP A N 1
ATOM 1593 C CA . ASP A 1 198 ? -21.954 -18.675 57.937 1.00 75.44 198 ASP A CA 1
ATOM 1594 C C . ASP A 1 198 ? -20.906 -19.509 58.695 1.00 75.44 198 ASP A C 1
ATOM 1596 O O . ASP A 1 198 ? -21.172 -20.026 59.787 1.00 75.44 198 ASP A O 1
ATOM 1600 N N . GLY A 1 199 ? -19.682 -19.598 58.165 1.00 67.06 199 GLY A N 1
ATOM 1601 C CA . GLY A 1 199 ? -18.532 -20.207 58.843 1.00 67.06 199 GLY A CA 1
ATOM 1602 C C . GLY A 1 199 ? -18.075 -19.437 60.091 1.00 67.06 199 GLY A C 1
ATOM 1603 O O . GLY A 1 199 ? -17.550 -20.038 61.031 1.00 67.06 199 GLY A O 1
ATOM 1604 N N . VAL A 1 200 ? -18.304 -18.121 60.132 1.00 59.41 200 VAL A N 1
ATOM 1605 C CA . VAL A 1 200 ? -18.084 -17.271 61.313 1.00 59.41 200 VAL A CA 1
ATOM 1606 C C . VAL A 1 200 ? -19.253 -17.382 62.298 1.00 59.41 200 VAL A C 1
ATOM 1608 O O . VAL A 1 200 ? -19.019 -17.477 63.496 1.00 59.41 200 VAL A O 1
ATOM 1611 N N . ALA A 1 201 ? -20.504 -17.470 61.838 1.00 57.84 201 ALA A N 1
ATOM 1612 C CA . ALA A 1 201 ? -21.680 -17.613 62.705 1.00 57.84 201 ALA A CA 1
ATOM 1613 C C . ALA A 1 201 ? -21.764 -18.992 63.392 1.00 57.84 201 ALA A C 1
ATOM 1615 O O . ALA A 1 201 ? -22.247 -19.106 64.521 1.00 57.84 201 ALA A O 1
ATOM 1616 N N . THR A 1 202 ? -21.252 -20.044 62.745 1.00 51.41 202 THR A N 1
ATOM 1617 C CA . THR A 1 202 ? -21.090 -21.380 63.349 1.00 51.41 202 THR A CA 1
ATOM 1618 C C . THR A 1 202 ? -19.894 -21.468 64.307 1.00 51.41 202 THR A C 1
ATOM 1620 O O . THR A 1 202 ? -19.851 -22.367 65.149 1.00 51.41 202 THR A O 1
ATOM 1623 N N . LYS A 1 203 ? -18.979 -20.489 64.283 1.00 48.72 203 LYS A N 1
ATOM 1624 C CA . LYS A 1 203 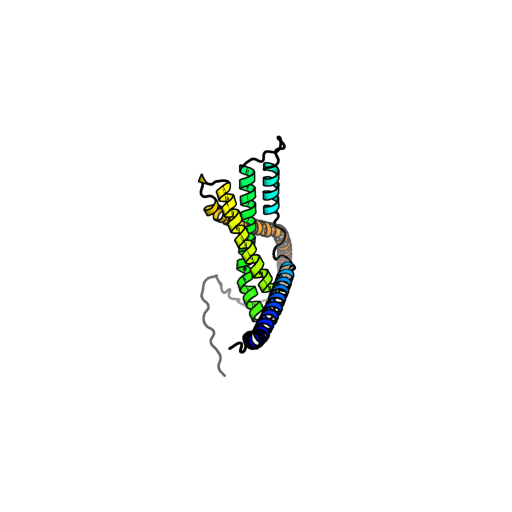? -17.986 -20.237 65.337 1.00 48.72 203 LYS A CA 1
ATOM 1625 C C . LYS A 1 203 ? -18.532 -19.208 66.339 1.00 48.72 203 LYS A C 1
ATOM 1627 O O . LYS A 1 203 ? -18.214 -18.026 66.284 1.00 48.72 203 LYS A O 1
ATOM 1632 N N . LYS A 1 204 ? -19.349 -19.652 67.303 1.00 39.06 204 LYS A N 1
ATOM 1633 C CA . LYS A 1 204 ? -19.674 -18.824 68.486 1.00 39.06 204 LYS A CA 1
ATOM 1634 C C . LYS A 1 204 ? -18.391 -18.420 69.249 1.00 39.06 204 LYS A C 1
ATOM 1636 O O . LYS A 1 204 ? -17.407 -19.160 69.204 1.00 39.06 204 LYS A O 1
ATOM 1641 N N . PRO A 1 205 ? -18.400 -17.280 69.967 1.00 39.62 205 PRO A N 1
ATOM 1642 C CA . PRO A 1 205 ? -17.202 -16.620 70.469 1.00 39.62 205 PRO A CA 1
ATOM 1643 C C . PRO A 1 205 ? -16.598 -17.402 71.638 1.00 39.62 205 PRO A C 1
ATOM 1645 O O . PRO A 1 205 ? -17.184 -17.492 72.715 1.00 39.62 205 PRO A O 1
ATOM 1648 N N . GLY A 1 206 ? -15.409 -17.952 71.415 1.00 37.31 206 GLY A N 1
ATOM 1649 C CA . GLY A 1 206 ? -14.483 -18.381 72.453 1.00 37.31 206 GLY A CA 1
ATOM 1650 C C . GLY A 1 206 ? -13.230 -17.522 72.342 1.00 37.31 206 GLY A C 1
ATOM 1651 O O . GLY A 1 206 ? -12.516 -17.626 71.355 1.00 37.31 206 GLY A O 1
ATOM 1652 N N . SER A 1 207 ? -13.059 -16.641 73.328 1.00 47.50 207 SER A N 1
ATOM 1653 C CA . SER A 1 207 ? -11.897 -15.801 73.645 1.00 47.50 207 SER A CA 1
ATOM 1654 C C . SER A 1 207 ? -10.551 -16.236 73.043 1.00 47.50 207 SER A C 1
ATOM 1656 O O . SER A 1 207 ? -10.086 -17.339 73.315 1.00 47.50 207 SER A O 1
ATOM 1658 N N . SER A 1 208 ? -9.899 -15.311 72.335 1.00 37.28 208 SER A N 1
ATOM 1659 C CA . SER A 1 208 ? -8.546 -14.841 72.672 1.00 37.28 208 SER A CA 1
ATOM 1660 C C . SER A 1 208 ? -8.175 -13.669 71.766 1.00 37.28 208 SER A C 1
ATOM 1662 O O . SER A 1 208 ? -8.338 -13.754 70.550 1.00 37.28 208 SER A O 1
ATOM 1664 N N . ASP A 1 209 ? -7.716 -12.592 72.392 1.00 46.00 209 ASP A N 1
ATOM 1665 C CA . ASP A 1 209 ? -7.174 -11.384 71.781 1.00 46.00 209 ASP A CA 1
ATOM 1666 C C . ASP A 1 209 ? -6.172 -11.708 70.663 1.00 46.00 209 ASP A C 1
ATOM 1668 O O . ASP A 1 209 ? -5.225 -12.456 70.893 1.00 46.00 209 ASP A O 1
ATOM 1672 N N . ASP A 1 210 ? -6.355 -11.129 69.474 1.00 43.00 210 ASP A N 1
ATOM 1673 C CA . ASP A 1 210 ? -5.224 -10.864 68.584 1.00 43.00 210 ASP A CA 1
ATOM 1674 C C . ASP A 1 210 ? -5.516 -9.614 67.746 1.00 43.00 210 ASP A C 1
ATOM 1676 O O . ASP A 1 210 ? -6.385 -9.565 66.870 1.00 43.00 210 ASP A O 1
ATOM 1680 N N . GLU A 1 211 ? -4.828 -8.551 68.133 1.00 48.19 211 GLU A N 1
ATOM 1681 C CA . GLU A 1 211 ? -4.878 -7.209 67.586 1.00 48.19 211 GLU A CA 1
ATOM 1682 C C . GLU A 1 211 ? -4.168 -7.204 66.224 1.00 48.19 211 GLU A C 1
ATOM 1684 O O . GLU A 1 211 ? -2.947 -7.097 66.138 1.00 48.19 211 GLU A O 1
ATOM 1689 N N . VAL A 1 212 ? -4.925 -7.344 65.131 1.00 49.69 212 VAL A N 1
ATOM 1690 C CA . VAL A 1 212 ? -4.368 -7.224 63.775 1.00 49.69 212 VAL A CA 1
ATOM 1691 C C . VAL A 1 212 ? -4.482 -5.776 63.306 1.00 49.69 212 VAL A C 1
ATOM 1693 O O . VAL A 1 212 ? -5.536 -5.308 62.870 1.00 49.69 212 VAL A O 1
ATOM 1696 N N . LEU A 1 213 ? -3.353 -5.075 63.417 1.00 44.03 213 LEU A N 1
ATOM 1697 C CA . LEU A 1 213 ? -3.085 -3.749 62.869 1.00 44.03 213 LEU A CA 1
ATOM 1698 C C . LEU A 1 213 ? -3.481 -3.677 61.380 1.00 44.03 213 LEU A C 1
ATOM 1700 O O . LEU A 1 213 ? -2.901 -4.361 60.536 1.00 44.03 213 LEU A O 1
ATOM 1704 N N . VAL A 1 214 ? -4.432 -2.807 61.041 1.00 48.84 214 VAL A N 1
ATOM 1705 C CA . VAL A 1 214 ? -4.712 -2.432 59.648 1.00 48.84 214 VAL A CA 1
ATOM 1706 C C . VAL A 1 214 ? -3.688 -1.378 59.233 1.00 48.84 214 VAL A C 1
ATOM 1708 O O . VAL A 1 214 ? -3.842 -0.197 59.537 1.00 48.84 214 VAL A O 1
ATOM 1711 N N . GLU A 1 215 ? -2.632 -1.798 58.536 1.00 42.72 215 GLU A N 1
ATOM 1712 C CA . GLU A 1 215 ? -1.780 -0.868 57.795 1.00 42.72 215 GLU A CA 1
ATOM 1713 C C . GLU A 1 215 ? -2.555 -0.386 56.561 1.00 42.72 215 GLU A C 1
ATOM 1715 O O . GLU A 1 215 ? -2.769 -1.104 55.581 1.00 42.72 215 GLU A O 1
ATOM 1720 N N . SER A 1 216 ? -3.039 0.849 56.643 1.00 44.94 216 SER A N 1
ATOM 1721 C CA . SER A 1 216 ? -3.692 1.575 55.563 1.00 44.94 216 SER A CA 1
ATOM 1722 C C . SER A 1 216 ? -2.691 1.895 54.447 1.00 44.94 216 SER A C 1
ATOM 1724 O O . SER A 1 216 ? -2.083 2.966 54.428 1.00 44.94 216 SER A O 1
ATOM 1726 N N . GLY A 1 217 ? -2.527 0.971 53.502 1.00 41.59 217 GLY A N 1
ATOM 1727 C CA . GLY A 1 217 ? -1.817 1.201 52.244 1.00 41.59 217 GLY A CA 1
ATOM 1728 C C . GLY A 1 217 ? -2.686 1.961 51.241 1.00 41.59 217 GLY A C 1
ATOM 1729 O O . GLY A 1 217 ? -3.359 1.350 50.413 1.00 41.59 217 GLY A O 1
ATOM 1730 N N . GLY A 1 218 ? -2.684 3.294 51.321 1.00 46.22 218 GLY A N 1
ATOM 1731 C CA . GLY A 1 218 ? -3.166 4.165 50.245 1.00 46.22 218 GLY A CA 1
ATOM 1732 C C . GLY A 1 218 ? -2.197 4.172 49.048 1.00 46.22 218 GLY A C 1
ATOM 1733 O O . GLY A 1 218 ? -1.003 3.918 49.226 1.00 46.22 218 GLY A O 1
ATOM 1734 N N . PRO A 1 219 ? -2.671 4.454 47.823 1.00 47.38 219 PRO A N 1
ATOM 1735 C CA . PRO A 1 219 ? -1.878 4.322 46.609 1.00 47.38 219 PRO A CA 1
ATOM 1736 C C . PRO A 1 219 ? -1.053 5.591 46.364 1.00 47.38 219 PRO A C 1
ATOM 1738 O O . PRO A 1 219 ? -1.383 6.327 45.455 1.00 47.38 219 PRO A O 1
ATOM 1741 N N . ASP A 1 220 ? -0.042 5.881 47.190 1.00 51.97 220 ASP A N 1
ATOM 1742 C CA . ASP A 1 220 ? 1.046 6.826 46.859 1.00 51.97 220 ASP A CA 1
ATOM 1743 C C . ASP A 1 220 ? 2.125 6.861 47.969 1.00 51.97 220 ASP A C 1
ATOM 1745 O O . ASP A 1 220 ? 2.054 7.668 48.894 1.00 51.97 220 ASP A O 1
ATOM 1749 N N . ALA A 1 221 ? 3.146 5.990 47.888 1.00 41.59 221 ALA A N 1
ATOM 1750 C CA . ALA A 1 221 ? 4.463 6.168 48.536 1.00 41.59 221 ALA A CA 1
ATOM 1751 C C . ALA A 1 221 ? 5.534 5.202 47.950 1.00 41.59 221 ALA A C 1
ATOM 1753 O O . ALA A 1 221 ? 5.189 4.118 47.479 1.00 41.59 221 ALA A O 1
ATOM 1754 N N . PRO A 1 222 ? 6.834 5.577 47.925 1.00 41.59 222 PRO A N 1
ATOM 1755 C CA . PRO A 1 222 ? 7.801 5.121 46.920 1.00 41.59 222 PRO A CA 1
ATOM 1756 C C . PRO A 1 222 ? 8.552 3.821 47.269 1.00 41.59 222 PRO A C 1
ATOM 1758 O O . PRO A 1 222 ? 8.909 3.561 48.416 1.00 41.59 222 PRO A O 1
ATOM 1761 N N . LEU A 1 223 ? 8.889 3.045 46.231 1.00 44.16 223 LEU A N 1
ATOM 1762 C CA . LEU A 1 223 ? 9.705 1.824 46.287 1.00 44.16 223 LEU A CA 1
ATOM 1763 C C . LEU A 1 223 ? 11.113 2.086 46.864 1.00 44.16 223 LEU A C 1
ATOM 1765 O O . LEU A 1 223 ? 11.989 2.645 46.200 1.00 44.16 223 LEU A O 1
ATOM 1769 N N . GLY A 1 224 ? 11.348 1.632 48.099 1.00 38.75 224 GLY A N 1
ATOM 1770 C CA . GLY A 1 224 ? 12.618 1.741 48.820 1.00 38.75 224 GLY A CA 1
ATOM 1771 C C . GLY A 1 224 ? 13.432 0.439 48.874 1.00 38.75 224 GLY A C 1
ATOM 1772 O O . GLY A 1 224 ? 13.168 -0.430 49.691 1.00 38.75 224 GLY A O 1
ATOM 1773 N N . LYS A 1 225 ? 14.468 0.367 48.025 1.00 37.47 225 LYS A N 1
ATOM 1774 C CA . LYS A 1 225 ? 15.787 -0.304 48.168 1.00 37.47 225 LYS A CA 1
AT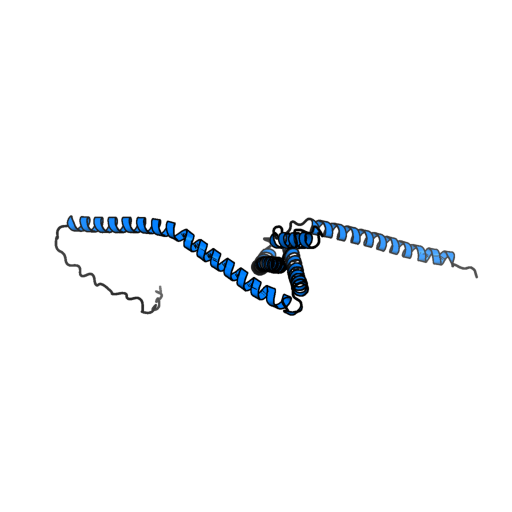OM 1775 C C . LYS A 1 225 ? 15.884 -1.645 48.931 1.00 37.47 225 LYS A C 1
ATOM 1777 O O . LYS A 1 225 ? 16.040 -1.684 50.149 1.00 37.47 225 LYS A O 1
ATOM 1782 N N . GLY A 1 226 ? 16.053 -2.731 48.170 1.00 36.56 226 GLY A N 1
ATOM 1783 C CA . GLY A 1 226 ? 16.552 -4.018 48.666 1.00 36.56 226 GLY A CA 1
ATOM 1784 C C . GLY A 1 226 ? 18.035 -3.980 49.072 1.00 36.56 226 GLY A C 1
ATOM 1785 O O . GLY A 1 226 ? 18.912 -3.672 48.262 1.00 36.56 226 GLY A O 1
ATOM 1786 N N . LYS A 1 227 ? 18.316 -4.327 50.334 1.00 38.94 227 LYS A N 1
ATOM 1787 C CA . LYS A 1 227 ? 19.651 -4.660 50.859 1.00 38.94 227 LYS A CA 1
ATOM 1788 C C . LYS A 1 227 ? 19.945 -6.145 50.606 1.00 38.94 227 LYS A C 1
ATOM 1790 O O . LYS A 1 227 ? 19.162 -7.005 50.992 1.00 38.94 227 LYS A O 1
ATOM 1795 N N . LYS A 1 228 ? 21.096 -6.429 49.989 1.00 42.06 228 LYS A N 1
ATOM 1796 C CA . LYS A 1 228 ? 21.680 -7.776 49.849 1.00 42.06 228 LYS A CA 1
ATOM 1797 C C . LYS A 1 228 ? 22.091 -8.336 51.221 1.00 42.06 228 LYS A C 1
ATOM 1799 O O . LYS A 1 228 ? 22.650 -7.565 52.003 1.00 42.06 228 LYS A O 1
ATOM 1804 N N . PRO A 1 229 ? 21.962 -9.647 51.484 1.00 45.72 229 PRO A N 1
ATOM 1805 C CA . PRO A 1 229 ? 22.719 -10.294 52.543 1.00 45.72 229 PRO A CA 1
ATOM 1806 C C . PRO A 1 229 ? 24.026 -10.887 52.001 1.00 45.72 229 PRO A C 1
ATOM 1808 O O . PRO A 1 229 ? 24.065 -11.516 50.945 1.00 45.72 229 PRO A O 1
ATOM 1811 N N . ALA A 1 230 ? 25.096 -10.658 52.755 1.00 39.97 230 ALA A N 1
ATOM 1812 C CA . ALA A 1 230 ? 26.365 -11.354 52.645 1.00 39.97 230 ALA A CA 1
ATOM 1813 C C . ALA A 1 230 ? 26.347 -12.572 53.577 1.00 39.97 230 ALA A C 1
ATOM 1815 O O . ALA A 1 230 ? 26.084 -12.402 54.767 1.00 39.97 230 ALA A O 1
ATOM 1816 N N . LYS A 1 231 ? 26.666 -13.756 53.051 1.00 39.72 231 LYS A N 1
ATOM 1817 C CA . LYS A 1 231 ? 27.752 -14.620 53.532 1.00 39.72 231 LYS A CA 1
ATOM 1818 C C . LYS A 1 231 ? 28.006 -15.728 52.518 1.00 39.72 231 LYS A C 1
ATOM 1820 O O . LYS A 1 231 ? 27.005 -16.279 52.015 1.00 39.72 231 LYS A O 1
#

Secondary structure (DSSP, 8-state):
---SHHHHHHHHHHHHHHHHHHHHHHHHHHHHHHHHHHHHHHTSPPSSPP-HHHHHHHHHHHHHHS--TT----HHHHHHHHHHHHHHHHHHHHHHHHHHHHHHHHHHTTSS-HHHHHHHHHHHHHHHHHHHHHHHHHHHH-GGGTHHHHHHHHHHHHHHHHHHHHHHHHHHHHHHHHHHHHHHHHHHHHHHHHHHHHHHHTS---------------S------PPPPP-

Foldseek 3Di:
DPPDPPPVCVVVVVVVVVVCVVVVVVVVVVVVVVVVVVVVLVPDDAPDDDQPLVVVLVVLVVQCPPPPPPRNDDLVVSVVSLLVSLLVLVVVVVVLVVCVVVVVVCVVVVVDDPSVVSNSVVNVVVSVVSLVVSLVVLCVSCVPPSCSVCSNVVSVVVNVVVVVVVVVVVVVVCVVVVVVVVVVVVVVVVVVVVVVVVVVVVPDDDDDDDDDDDPPDDPDDDDDDDDDDDD

Solvent-accessible surface area (backbone atoms only — not comparable to full-atom values): 13583 Å² total; per-residue (Å²): 139,89,78,52,68,73,57,53,48,53,66,51,47,55,60,51,50,50,49,50,52,51,50,51,54,49,50,53,49,52,50,52,50,52,50,51,52,51,52,54,63,68,67,53,77,75,82,64,78,86,62,60,47,52,50,54,38,51,53,52,52,54,45,52,71,44,84,61,92,84,52,80,69,57,69,68,58,55,52,52,34,50,47,51,26,48,23,52,51,49,54,51,49,53,49,50,65,66,44,50,64,57,50,53,55,35,41,76,69,65,80,44,61,69,70,59,54,53,47,51,55,49,44,51,51,52,50,55,51,48,59,52,48,54,29,53,52,34,34,71,77,36,64,91,67,56,33,38,76,46,49,62,57,55,18,45,55,48,46,52,50,52,58,49,49,51,52,51,53,56,53,59,64,47,48,60,61,52,49,53,55,46,54,53,51,50,50,55,51,54,54,51,53,52,53,49,51,52,59,47,66,73,52,69,92,71,89,76,93,77,90,78,81,81,79,83,82,67,100,81,82,81,94,79,80,90,79,83,85,88,132

Nearest PDB structures (foldseek):
  7kak-assembly1_E  TM=9.240E-01  e=5.746E-14  Thermomyces lanuginosus
  5l0w-assembly1_A  TM=7.848E-01  e=6.152E-11  Thermochaetoides thermophila
  7kah-assembly1_E  TM=8.290E-01  e=8.503E-06  Saccharomyces cerevisiae S288C

Mean predicted aligned error: 13.65 Å

Organism: NCBI:txid176857